Protein AF-A0A819GPI5-F1 (afdb_monomer)

Solvent-accessible surface area (backbone atoms only — not comparable to full-atom values): 21642 Å² total; per-residue (Å²): 135,82,90,83,88,88,88,87,79,90,85,85,88,82,88,82,89,89,86,82,89,82,92,84,87,83,87,81,90,81,84,87,81,92,78,90,77,82,86,84,81,78,88,76,79,88,74,79,83,75,71,85,58,72,69,83,75,5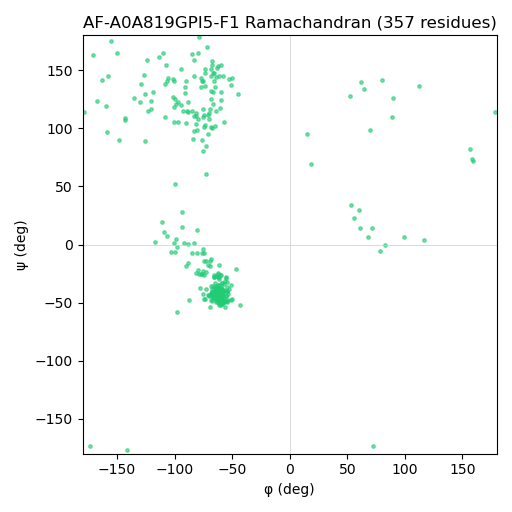9,83,82,78,75,71,45,34,37,68,62,59,20,50,47,48,54,53,52,52,54,50,45,53,61,74,58,29,50,79,41,84,38,83,43,80,50,87,54,93,97,50,81,54,76,42,80,42,74,45,48,25,33,93,86,72,41,56,58,42,87,52,87,39,34,61,32,74,66,51,51,53,48,42,23,50,37,34,30,48,20,38,42,52,21,23,61,78,20,65,93,49,60,73,70,59,24,51,53,46,22,36,37,33,37,49,22,40,50,38,63,42,30,40,44,90,84,62,46,60,63,75,28,42,64,46,42,60,89,43,88,87,33,92,43,61,74,43,35,30,54,72,68,72,67,64,48,72,63,63,51,50,62,59,50,73,81,49,82,41,29,41,41,70,51,45,69,68,43,42,68,56,52,52,62,74,49,29,66,79,60,49,62,28,30,47,84,44,40,62,60,62,65,60,55,50,44,49,53,45,29,44,72,74,51,54,87,91,54,93,73,56,69,69,58,52,54,53,41,48,52,51,24,51,48,36,64,76,63,34,62,61,52,53,56,56,55,33,48,78,69,75,41,85,76,53,70,68,57,53,55,50,34,54,51,52,51,52,50,52,54,51,52,50,53,53,52,51,49,55,50,50,52,55,50,51,50,54,52,50,54,50,52,51,53,53,50,56,56,50,58,58,71,71,60,63,94,81,76,74,89,127

Radius of gyration: 32.86 Å; Cα contacts (8 Å, |Δi|>4): 294; chains: 1; bounding box: 94×97×83 Å

Secondary structure (DSSP, 8-state):
--------------------------------------------PPPP--TT-TTTT--------HHHHHHHHHHHHHHHHHHH-EEEEEEEEEEETTEEEEEEEEEEE-TTSSBSSSSTTS--HHHHHHHHHHHHHHHHHHHHHTTTS-HHHHHHHHHHHHHHHHHTTB--TT--HHHHHTTS--STT-S-HHHHHHHTT---HHHHHHHHHT--PBPTHHHHHHHHHHHHHT-HHHHHTTTT---SHHHHHHHHHHHHHS-TTS---HHHHHHHHHHHHHHHHH-TTHHHHHHHHTT-PPPHHHHHHHHHHHHHHHHHHHHHHHHHHHHHHHHHHHHHHHHHHHHHHHS--TT----

Nearest PDB structures (foldseek):
  6wt4-assembly1_A  TM=2.734E-01  e=8.363E+00  Flavobacteriaceae

Foldseek 3Di:
DDDDDDDDDDDDDDDDDDDDDDDDDDDDDDDDDDDDDDDPDDDDDDDDPPPCPVVVPDPDDAFDALLVLLVVLLVVLVVLLVVQWDWDWDFDFDDDPPDTDTDTDIFTAGPVRHGQDDDFQHDDPVNSVQLSVQLSVLLLVLLVVCVVPDLVVSLVSSLLSNLQSPLCQAAAPVRPPCRSRVSWDLDCPTPRVQSVCVVVVNDDPVVVVVVVVPRRRHYNSVCVSCVVVSCVSSDSVNSSSSSNNHHCVLVVQLVVLLCVLPPPVDDDDPVSSVVSSVVSVCCSVPNPQVVCVVCVVVVHDDDPVNNVVRVVVVVVVVVVVVVVVVVVVVVVVVVVVVVVVVVVVVVVVVVDDPPDDDD

Sequence (359 aa):
GTDEEEGTEEEGTEEEEGTEEEEGTDEEEGTEEEGTEEEDTEEEEGEEPDGDNVFNKLVVVKEDCINHVSKRVMKYLTELKREKTRQIPVTTSSCSSSRTNKKVAVRQLLADNKPWGGGAGRMTNQMMKKLSNNYGLAIRQGSMLSSGKGKGNALRTIQKHCKAAFYHYLKTIDNNEEEQHKYCPKTSNTWCYYHQLKFQSIYNNNNIKEQNKNRNYLDPIFREVLKPMIVKLTAKKLLRRCLRGLTQNPNESLNSVLWSIITKSKNHGFRAVRGSAALAAMYFNSGGIILIDYFKQHGINVSETLIKHLFQKVKKRVMNSKTNNEQRLNRIKKKALDRQNSIKATSDVADYNPGGFNY

Structure (mmCIF, N/CA/C/O backbone):
data_AF-A0A819GPI5-F1
#
_entry.id   AF-A0A819GPI5-F1
#
loop_
_atom_site.group_PDB
_atom_site.id
_atom_site.type_symbol
_atom_site.label_atom_id
_atom_site.label_alt_id
_atom_site.label_comp_id
_atom_site.label_asym_id
_atom_site.label_entity_id
_atom_site.label_seq_id
_atom_site.pdbx_PDB_ins_code
_atom_site.Cartn_x
_atom_site.Cartn_y
_atom_site.Cartn_z
_atom_site.occupancy
_atom_site.B_iso_or_equiv
_atom_site.auth_seq_id
_atom_site.auth_comp_id
_atom_site.auth_asym_id
_atom_site.auth_atom_id
_atom_site.pdbx_PDB_model_num
ATOM 1 N N . GLY A 1 1 ? 13.775 65.042 -25.367 1.00 34.34 1 GLY A N 1
ATOM 2 C CA . GLY A 1 1 ? 13.341 66.272 -26.039 1.00 34.34 1 GLY A CA 1
ATOM 3 C C . GLY A 1 1 ? 13.495 66.026 -27.511 1.00 34.34 1 GLY A C 1
ATOM 4 O O . GLY A 1 1 ? 14.595 65.612 -27.861 1.00 34.34 1 GLY A O 1
ATOM 5 N N . THR A 1 2 ? 12.394 66.242 -28.242 1.00 35.81 2 THR A N 1
ATOM 6 C CA . THR A 1 2 ? 12.131 66.061 -29.687 1.00 35.81 2 THR A CA 1
ATOM 7 C C . THR A 1 2 ? 12.096 64.589 -30.127 1.00 35.81 2 THR A C 1
ATOM 9 O O . THR A 1 2 ? 13.141 63.943 -30.086 1.00 35.81 2 THR A O 1
ATOM 12 N N . ASP A 1 3 ? 10.930 63.938 -30.287 1.00 39.44 3 ASP A N 1
ATOM 13 C CA . ASP A 1 3 ? 9.823 64.146 -31.274 1.00 39.44 3 ASP A CA 1
ATOM 14 C C . ASP A 1 3 ? 10.346 63.853 -32.702 1.00 39.44 3 ASP A C 1
ATOM 16 O O . ASP A 1 3 ? 11.454 64.278 -33.012 1.00 39.44 3 ASP A O 1
ATOM 20 N N . GLU A 1 4 ? 9.710 63.118 -33.623 1.00 43.56 4 GLU A N 1
ATOM 21 C CA . GLU A 1 4 ? 8.312 62.712 -33.848 1.00 43.56 4 GLU A CA 1
ATOM 22 C C . GLU A 1 4 ? 8.269 61.702 -35.041 1.00 43.56 4 GLU A C 1
ATOM 24 O O . GLU A 1 4 ? 9.326 61.348 -35.563 1.00 43.56 4 GLU A O 1
ATOM 29 N N . GLU A 1 5 ? 7.054 61.322 -35.474 1.00 40.94 5 GLU A N 1
ATOM 30 C CA . GLU A 1 5 ? 6.634 60.577 -36.695 1.00 40.94 5 GLU A CA 1
ATOM 31 C C . GLU A 1 5 ? 6.592 59.038 -36.583 1.00 40.94 5 GLU A C 1
ATOM 33 O O . GLU A 1 5 ? 7.607 58.381 -36.367 1.00 40.94 5 GLU A O 1
ATOM 38 N N . GLU A 1 6 ? 5.449 58.337 -36.576 1.00 37.44 6 GLU A N 1
ATOM 39 C CA . GLU A 1 6 ? 4.173 58.331 -37.343 1.00 37.44 6 GLU A CA 1
ATOM 40 C C . GLU A 1 6 ? 4.088 57.030 -38.166 1.00 37.44 6 GLU A C 1
ATOM 42 O O . GLU A 1 6 ? 5.070 56.576 -38.751 1.00 37.44 6 GLU A O 1
ATOM 47 N N . GLY A 1 7 ? 2.909 56.401 -38.167 1.00 32.94 7 GLY A N 1
ATOM 48 C CA . GLY A 1 7 ? 2.636 55.164 -38.902 1.00 32.94 7 GLY A CA 1
ATOM 49 C C . GLY A 1 7 ? 1.434 54.395 -38.352 1.00 32.94 7 GLY A C 1
ATOM 50 O O . GLY A 1 7 ? 1.596 53.360 -37.709 1.00 32.94 7 GLY A O 1
ATOM 51 N N . THR A 1 8 ? 0.238 54.928 -38.588 1.00 34.97 8 THR A N 1
ATOM 52 C CA . THR A 1 8 ? -1.075 54.273 -38.455 1.00 34.97 8 THR A CA 1
ATOM 53 C C . THR A 1 8 ? -1.591 53.850 -39.829 1.00 34.97 8 THR A C 1
ATOM 55 O O . THR A 1 8 ? -1.419 54.625 -40.759 1.00 34.97 8 THR A O 1
ATOM 58 N N . GLU A 1 9 ? -2.244 52.685 -39.914 1.00 34.84 9 GLU A N 1
ATOM 59 C CA . GLU A 1 9 ? -3.357 52.280 -40.817 1.00 34.84 9 GLU A CA 1
ATOM 60 C C . GLU A 1 9 ? -3.668 50.797 -40.465 1.00 34.84 9 GLU A C 1
ATOM 62 O O . GLU A 1 9 ? -2.740 50.000 -40.324 1.00 34.84 9 GLU A O 1
ATOM 67 N N . GLU A 1 10 ? -4.847 50.459 -39.913 1.00 34.09 10 GLU A N 1
ATOM 68 C CA . GLU A 1 10 ? -6.106 50.070 -40.611 1.00 34.09 10 GLU A CA 1
ATOM 69 C C . GLU A 1 10 ? -5.928 48.795 -41.459 1.00 34.09 10 GLU A C 1
ATOM 71 O O . GLU A 1 10 ? -4.905 48.618 -42.100 1.00 34.09 10 GLU A O 1
ATOM 76 N N . GLU A 1 11 ? -6.809 47.804 -41.571 1.00 31.39 11 GLU A N 1
ATOM 77 C CA . GLU A 1 11 ? -8.142 47.406 -41.099 1.00 31.39 11 GLU A CA 1
ATOM 78 C C . GLU A 1 11 ? -8.279 45.933 -41.579 1.00 31.39 11 GLU A C 1
ATOM 80 O O . GLU A 1 11 ? -7.529 45.504 -42.460 1.00 31.39 11 GLU A O 1
ATOM 85 N N . GLY A 1 12 ? -9.218 45.136 -41.054 1.00 30.84 12 GLY A N 1
ATOM 86 C CA . GLY A 1 12 ? -9.522 43.834 -41.670 1.00 30.84 12 GLY A CA 1
ATOM 87 C C . GLY A 1 12 ? -10.187 42.815 -40.754 1.00 30.84 12 GLY A C 1
ATOM 88 O O . GLY A 1 12 ? -9.557 41.862 -40.302 1.00 30.84 12 GLY A O 1
ATOM 89 N N . THR A 1 13 ? -11.466 43.040 -40.476 1.00 34.38 13 THR A N 1
ATOM 90 C CA . THR A 1 13 ? -12.450 42.048 -40.025 1.00 34.38 13 THR A CA 1
ATOM 91 C C . THR A 1 13 ? -12.701 40.988 -41.095 1.00 34.38 13 THR A C 1
ATOM 93 O O . THR A 1 13 ? -12.811 41.360 -42.255 1.00 34.38 13 THR A O 1
ATOM 96 N N . GLU A 1 14 ? -12.916 39.728 -40.706 1.00 35.16 14 GLU A N 1
ATOM 97 C CA . GLU A 1 14 ? -13.887 38.848 -41.376 1.00 35.16 14 GLU A CA 1
ATOM 98 C C . GLU A 1 14 ? -14.291 37.685 -40.450 1.00 35.16 14 GLU A C 1
ATOM 100 O O . GLU A 1 14 ? -13.465 36.914 -39.952 1.00 35.16 14 GLU A O 1
ATOM 105 N N . GLU A 1 15 ? -15.590 37.659 -40.160 1.00 35.53 15 GLU A N 1
ATOM 106 C CA . GLU A 1 15 ? -16.366 36.576 -39.565 1.00 35.53 15 GLU A CA 1
ATOM 107 C C . GLU A 1 15 ? -16.633 35.519 -40.643 1.00 35.53 15 GLU A C 1
ATOM 109 O O . GLU A 1 15 ? -16.954 35.895 -41.762 1.00 35.53 15 GLU A O 1
ATOM 114 N N . GLU A 1 16 ? -16.620 34.228 -40.301 1.00 35.38 16 GLU A N 1
ATOM 115 C CA . GLU A 1 16 ? -17.462 33.244 -40.996 1.00 35.38 16 GLU A CA 1
ATOM 116 C C . GLU A 1 16 ? -17.985 32.204 -39.993 1.00 35.38 16 GLU A C 1
ATOM 118 O O . GLU A 1 16 ? -17.252 31.368 -39.454 1.00 35.38 16 GLU A O 1
ATOM 123 N N . GLU A 1 17 ? -19.288 32.307 -39.727 1.00 34.09 17 GLU A N 1
ATOM 124 C CA . GLU A 1 17 ? -20.153 31.218 -39.286 1.00 34.09 17 GLU A CA 1
ATOM 125 C C . GLU A 1 17 ? -20.435 30.271 -40.464 1.00 34.09 17 GLU A C 1
ATOM 127 O O . GLU A 1 17 ? -20.501 30.692 -41.616 1.00 34.09 17 GLU A O 1
ATOM 132 N N . GLY A 1 18 ? -20.660 28.991 -40.166 1.00 29.05 18 GLY A N 1
ATOM 133 C CA . GLY A 1 18 ? -21.126 28.003 -41.135 1.00 29.05 18 GLY A CA 1
ATOM 134 C C . GLY A 1 18 ? -21.778 26.816 -40.431 1.00 29.05 18 GLY A C 1
ATOM 135 O O . GLY A 1 18 ? -21.095 25.909 -39.954 1.00 29.05 18 GLY A O 1
ATOM 136 N N . THR A 1 19 ? -23.104 26.863 -40.344 1.00 32.34 19 THR A N 1
ATOM 137 C CA . THR A 1 19 ? -24.040 25.787 -39.979 1.00 32.34 19 THR A CA 1
ATOM 138 C C . THR A 1 19 ? -24.763 25.290 -41.231 1.00 32.34 19 THR A C 1
ATOM 140 O O . THR A 1 19 ? -25.109 26.131 -42.046 1.00 32.34 19 THR A O 1
ATOM 143 N N . GLU A 1 20 ? -25.028 23.980 -41.322 1.00 33.56 20 GLU A N 1
ATOM 144 C CA . GLU A 1 20 ? -26.092 23.262 -42.082 1.00 33.56 20 GLU A CA 1
ATOM 145 C C . GLU A 1 20 ? -25.876 21.753 -41.750 1.00 33.56 20 GLU A C 1
ATOM 147 O O . GLU A 1 20 ? -24.737 21.284 -41.813 1.00 33.56 20 GLU A O 1
ATOM 152 N N . GLU A 1 21 ? -26.755 21.007 -41.049 1.00 32.22 21 GLU A N 1
ATOM 153 C CA . GLU A 1 21 ? -28.069 20.402 -41.430 1.00 32.22 21 GLU A CA 1
ATOM 154 C C . GLU A 1 21 ? -27.957 19.549 -42.722 1.00 32.22 21 GLU A C 1
ATOM 156 O O . GLU A 1 21 ? -27.292 19.964 -43.657 1.00 32.22 21 GLU A O 1
ATOM 161 N N . GLU A 1 22 ? -28.381 18.280 -42.841 1.00 33.16 22 GLU A N 1
ATOM 162 C CA . GLU A 1 22 ? -29.664 17.597 -42.565 1.00 33.16 22 GLU A CA 1
ATOM 163 C C . GLU A 1 22 ? -29.448 16.051 -42.482 1.00 33.16 22 GLU A C 1
ATOM 165 O O . GLU A 1 22 ? -28.489 15.522 -43.043 1.00 33.16 22 GLU A O 1
ATOM 170 N N . GLU A 1 23 ? -30.132 15.335 -41.575 1.00 30.88 23 GLU A N 1
ATOM 171 C CA . GLU A 1 23 ? -31.286 14.408 -41.762 1.00 30.88 23 GLU A CA 1
ATOM 172 C C . GLU A 1 23 ? -31.008 12.969 -42.258 1.00 30.88 23 GLU A C 1
ATOM 174 O O . GLU A 1 23 ? -30.166 12.704 -43.110 1.00 30.88 23 GLU A O 1
ATOM 179 N N . GLY A 1 24 ? -31.767 12.018 -41.690 1.00 27.05 24 GLY A N 1
ATOM 180 C CA . GLY A 1 24 ? -31.799 10.607 -42.086 1.00 27.05 24 GLY A CA 1
ATOM 181 C C . GLY A 1 24 ? -32.281 9.680 -40.966 1.00 27.05 24 GLY A C 1
ATOM 182 O O . GLY A 1 24 ? -31.473 9.105 -40.239 1.00 27.05 24 GLY A O 1
ATOM 183 N N . THR A 1 25 ? -33.601 9.585 -40.818 1.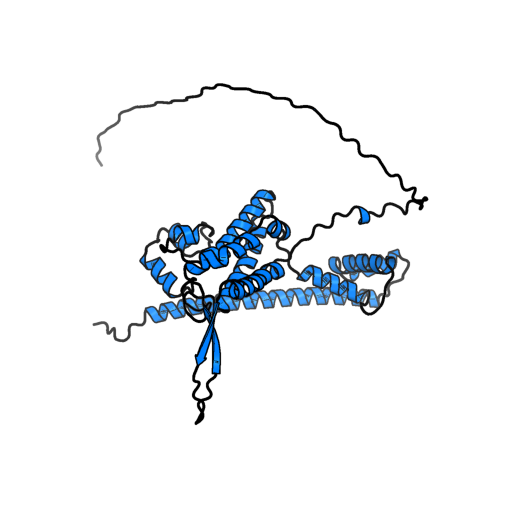00 29.75 25 THR A N 1
ATOM 184 C CA . THR A 1 25 ? -34.364 8.605 -40.027 1.00 29.75 25 THR A CA 1
ATOM 185 C C . THR A 1 25 ? -34.113 7.165 -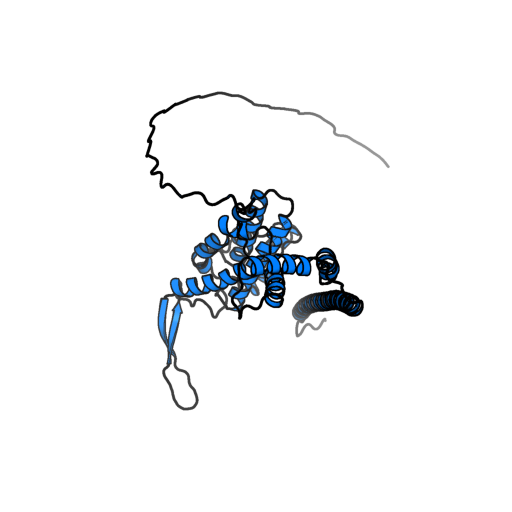40.485 1.00 29.75 25 THR A C 1
ATOM 187 O O . THR A 1 25 ? -33.794 6.964 -41.648 1.00 29.75 25 THR A O 1
ATOM 190 N N . ASP A 1 26 ? -34.293 6.184 -39.593 1.00 29.09 26 ASP A N 1
ATOM 191 C CA . ASP A 1 26 ? -35.164 5.028 -39.859 1.00 29.09 26 ASP A CA 1
ATOM 192 C C . ASP A 1 26 ? -35.420 4.233 -38.569 1.00 29.09 26 ASP A C 1
ATOM 194 O O . ASP A 1 26 ? -34.513 3.824 -37.837 1.00 29.09 26 ASP A O 1
ATOM 198 N N . GLU A 1 27 ? -36.712 4.100 -38.289 1.00 31.27 27 GLU A N 1
ATOM 199 C CA . GLU A 1 27 ? -37.339 3.220 -37.316 1.00 31.27 27 GLU A CA 1
ATOM 200 C C . GLU A 1 27 ? -37.330 1.789 -37.870 1.00 31.27 27 GLU A C 1
ATOM 202 O O . GLU A 1 27 ? -37.616 1.588 -39.044 1.00 31.27 27 GLU A O 1
ATOM 207 N N . GLU A 1 28 ? -37.089 0.785 -37.027 1.00 32.06 28 GLU A N 1
ATOM 208 C CA . GLU A 1 28 ? -37.645 -0.550 -37.259 1.00 32.06 28 GLU A CA 1
ATOM 209 C C . GLU A 1 28 ? -38.022 -1.171 -35.910 1.00 32.06 28 GLU A C 1
ATOM 211 O O . GLU A 1 28 ? -37.181 -1.514 -35.071 1.00 32.06 28 GLU A O 1
ATOM 216 N N . GLU A 1 29 ? -39.335 -1.232 -35.700 1.00 29.27 29 GLU A N 1
ATOM 217 C CA . GLU A 1 29 ? -40.013 -2.051 -34.709 1.00 29.27 29 GLU A CA 1
ATOM 218 C C . GLU A 1 29 ? -39.829 -3.537 -35.044 1.00 29.27 29 GLU A C 1
ATOM 220 O O . GLU A 1 29 ? -39.907 -3.955 -36.197 1.00 29.27 29 GLU A O 1
ATOM 225 N N . GLY A 1 30 ? -39.635 -4.349 -34.008 1.00 28.02 30 GLY A N 1
ATOM 226 C CA . GLY A 1 30 ? -39.675 -5.804 -34.081 1.00 28.02 30 GLY A CA 1
ATOM 227 C C . GLY A 1 30 ? -40.200 -6.346 -32.759 1.00 28.02 30 GLY A C 1
ATOM 228 O O . GLY A 1 30 ? -39.441 -6.526 -31.807 1.00 28.02 30 GLY A O 1
ATOM 229 N N . THR A 1 31 ? -41.518 -6.500 -32.697 1.00 26.64 31 THR A N 1
ATOM 230 C CA . THR A 1 31 ? -42.283 -7.217 -31.671 1.00 26.64 31 THR A CA 1
ATOM 231 C C . THR A 1 31 ? -42.098 -8.735 -31.778 1.00 26.64 31 THR A C 1
ATOM 233 O O . THR A 1 31 ? -41.622 -9.219 -32.799 1.00 26.64 31 THR A O 1
ATOM 236 N N . GLU A 1 32 ? -42.587 -9.440 -30.747 1.00 27.61 32 GLU A N 1
ATOM 237 C CA . GLU A 1 32 ? -42.735 -10.906 -30.598 1.00 27.61 32 GLU A CA 1
ATOM 238 C C . GLU A 1 32 ? -41.491 -11.586 -29.977 1.00 27.61 32 GLU A C 1
ATOM 240 O O . GLU A 1 32 ? -40.360 -11.351 -30.377 1.00 27.61 32 GLU A O 1
ATOM 245 N N . GLU A 1 33 ? -41.574 -12.369 -28.900 1.00 30.84 33 GLU A N 1
ATOM 246 C CA . GLU A 1 33 ? -42.632 -13.300 -28.508 1.00 30.84 33 GLU A CA 1
ATOM 247 C C . GLU A 1 33 ? -42.583 -13.569 -26.989 1.00 30.84 33 GLU A C 1
ATOM 249 O O . GLU A 1 33 ? -41.517 -13.601 -26.364 1.00 30.84 33 GLU A O 1
ATOM 254 N N . GLU A 1 34 ? -43.767 -13.746 -26.405 1.00 30.47 34 GLU A N 1
ATOM 255 C CA . GLU A 1 34 ? -44.002 -14.169 -25.028 1.00 30.47 34 GLU A CA 1
ATOM 256 C C . GLU A 1 34 ? -43.525 -15.614 -24.816 1.00 30.47 34 GLU A C 1
ATOM 258 O O . GLU A 1 34 ? -43.875 -16.518 -25.569 1.00 30.47 34 GLU A O 1
ATOM 263 N N . GLY A 1 35 ? -42.757 -15.836 -23.751 1.00 28.77 35 GLY A N 1
ATOM 264 C CA . GLY A 1 35 ? -42.436 -17.160 -23.228 1.00 28.77 35 GLY A CA 1
ATOM 265 C C . GLY A 1 35 ? -42.810 -17.209 -21.756 1.00 28.77 35 GLY A C 1
ATOM 266 O O . GLY A 1 35 ? -42.010 -16.847 -20.894 1.00 28.77 35 GLY A O 1
ATOM 267 N N . THR A 1 36 ? -44.054 -17.589 -21.489 1.00 29.78 36 THR A N 1
ATOM 268 C CA . THR A 1 36 ? -44.559 -17.987 -20.179 1.00 29.78 36 THR A CA 1
ATOM 269 C C . THR A 1 36 ? -43.924 -19.321 -19.788 1.00 29.78 36 THR A C 1
ATOM 271 O O . THR A 1 36 ? -44.144 -20.330 -20.449 1.00 29.78 36 THR A O 1
ATOM 274 N N . GLU A 1 37 ? -43.143 -19.339 -18.709 1.00 33.25 37 GLU A N 1
ATOM 275 C CA . GLU A 1 37 ? -42.809 -20.576 -18.002 1.00 33.25 37 GLU A CA 1
ATOM 276 C C . GLU A 1 37 ? -43.342 -20.477 -16.575 1.00 33.25 37 GLU A C 1
ATOM 278 O O . GLU A 1 37 ? -43.225 -19.451 -15.902 1.00 33.25 37 GLU A O 1
ATOM 283 N N . GLU A 1 38 ? -44.031 -21.550 -16.214 1.00 33.12 38 GLU A N 1
ATOM 284 C CA . GLU A 1 38 ? -45.035 -21.672 -15.174 1.00 33.12 38 GLU A CA 1
ATOM 285 C C . GLU A 1 38 ? -44.436 -21.661 -13.762 1.00 33.12 38 GLU A C 1
ATOM 287 O O . GLU A 1 38 ? -43.321 -22.120 -13.510 1.00 33.12 38 GLU A O 1
ATOM 292 N N . GLU A 1 39 ? -45.219 -21.103 -12.839 1.00 29.47 39 GLU A N 1
ATOM 293 C CA . GLU A 1 39 ? -44.992 -21.119 -11.400 1.00 29.47 39 GLU A CA 1
ATOM 294 C C . GLU A 1 39 ? -45.202 -22.536 -10.845 1.00 29.47 39 GLU A C 1
ATOM 296 O O . GLU A 1 39 ? -46.331 -23.016 -10.780 1.00 29.47 39 GLU A O 1
ATOM 301 N N . ASP A 1 40 ? -44.134 -23.172 -10.359 1.00 29.16 40 ASP A N 1
ATOM 302 C CA . ASP A 1 40 ? -44.253 -24.248 -9.373 1.00 29.16 40 ASP A CA 1
ATOM 303 C C . ASP A 1 40 ? -44.378 -23.611 -7.979 1.00 29.16 40 ASP A C 1
ATOM 305 O O . ASP A 1 40 ? -43.401 -23.186 -7.354 1.00 29.16 40 ASP A O 1
ATOM 309 N N . THR A 1 41 ? -45.618 -23.498 -7.506 1.00 31.38 41 THR A N 1
ATOM 310 C CA . THR A 1 41 ? -45.962 -23.123 -6.132 1.00 31.38 41 THR A CA 1
ATOM 311 C C . THR A 1 41 ? -45.689 -24.291 -5.184 1.00 31.38 41 THR A C 1
ATOM 313 O O . THR A 1 41 ? -46.502 -25.209 -5.080 1.00 31.38 41 THR A O 1
ATOM 316 N N . GLU A 1 42 ? -44.574 -24.246 -4.454 1.00 35.38 42 GLU A N 1
ATOM 317 C CA . GLU A 1 42 ? -44.432 -24.991 -3.200 1.00 35.38 42 GLU A CA 1
ATOM 318 C C . GLU A 1 42 ? -45.038 -24.155 -2.061 1.00 35.38 42 GLU A C 1
ATOM 320 O O . GLU A 1 42 ? -44.586 -23.051 -1.751 1.00 35.38 42 GLU A O 1
ATOM 325 N N . GLU A 1 43 ? -46.117 -24.674 -1.475 1.00 36.81 43 GLU A N 1
ATOM 326 C CA . GLU A 1 43 ? -46.764 -24.146 -0.276 1.00 36.81 43 GLU A CA 1
ATOM 327 C C . GLU A 1 43 ? -45.804 -24.266 0.925 1.00 36.81 43 GLU A C 1
ATOM 329 O O . GLU A 1 43 ? -45.649 -25.344 1.497 1.00 36.81 43 GLU A O 1
ATOM 334 N N . GLU A 1 44 ? -45.159 -23.167 1.332 1.00 35.47 44 GLU A N 1
ATOM 335 C CA . GLU A 1 44 ? -44.540 -23.072 2.661 1.00 35.47 44 GLU A CA 1
ATOM 336 C C . GLU A 1 44 ? -45.559 -22.526 3.669 1.00 35.47 44 GLU A C 1
ATOM 338 O O . GLU A 1 44 ? -46.038 -21.391 3.587 1.00 35.47 44 GLU A O 1
ATOM 343 N N . GLU A 1 45 ? -45.898 -23.394 4.619 1.00 35.59 45 GLU A N 1
ATOM 344 C CA . GLU A 1 45 ? -46.733 -23.139 5.785 1.00 35.59 45 GLU A CA 1
ATOM 345 C C . GLU A 1 45 ? -46.261 -21.892 6.556 1.00 35.59 45 GLU A C 1
ATOM 347 O O . GLU A 1 45 ? -45.070 -21.659 6.760 1.00 35.59 45 GLU A O 1
ATOM 352 N N . GLY A 1 46 ? -47.223 -21.071 6.982 1.00 37.84 46 GLY A N 1
ATOM 353 C CA . GLY A 1 46 ? -46.973 -19.756 7.561 1.00 37.84 46 GLY A CA 1
ATOM 354 C C . GLY A 1 46 ? -46.137 -19.772 8.842 1.00 37.84 46 GLY A C 1
ATOM 355 O O . GLY A 1 46 ? -46.593 -20.228 9.890 1.00 37.84 46 GLY A O 1
ATOM 356 N N . GLU A 1 47 ? -44.965 -19.140 8.783 1.00 38.88 47 GLU A N 1
ATOM 357 C CA . GLU A 1 47 ? -44.306 -18.568 9.956 1.00 38.88 47 GLU A CA 1
ATOM 358 C C . GLU A 1 47 ? -44.744 -17.103 10.130 1.00 38.88 47 GLU A C 1
ATOM 360 O O . GLU A 1 47 ? -44.739 -16.303 9.190 1.00 38.88 47 GLU A O 1
ATOM 365 N N . GLU A 1 48 ? -45.157 -16.756 11.352 1.00 42.00 48 GLU A N 1
ATOM 366 C CA . GLU A 1 48 ? -45.537 -15.399 11.758 1.00 42.00 48 GLU A CA 1
ATOM 367 C C . GLU A 1 48 ? -44.460 -14.365 11.361 1.00 42.00 48 GLU A C 1
ATOM 369 O O . GLU A 1 48 ? -43.263 -14.654 11.455 1.00 42.00 48 GLU A O 1
ATOM 374 N N . PRO A 1 49 ? -44.836 -13.135 10.953 1.00 39.81 49 PRO A N 1
ATOM 375 C CA . PRO A 1 49 ? -43.872 -12.143 10.504 1.00 39.81 49 PRO A CA 1
ATOM 376 C C . PRO A 1 49 ? -43.058 -11.631 11.696 1.00 39.81 49 PRO A C 1
ATOM 378 O O . PRO A 1 49 ? -43.445 -10.692 12.394 1.00 39.81 49 PRO A O 1
ATOM 381 N N . ASP A 1 50 ? -41.895 -12.245 11.904 1.00 45.44 50 ASP A N 1
ATOM 382 C CA . ASP A 1 50 ? -40.847 -11.757 12.789 1.00 45.44 50 ASP A CA 1
ATOM 383 C C . ASP A 1 50 ? -40.471 -10.339 12.321 1.00 45.44 50 ASP A C 1
ATOM 385 O O . ASP A 1 50 ? -39.870 -10.135 11.259 1.00 45.44 50 ASP A O 1
ATOM 389 N N . GLY A 1 51 ? -40.923 -9.347 13.093 1.00 44.69 51 GLY A N 1
ATOM 390 C CA . GLY A 1 51 ? -40.983 -7.942 12.705 1.00 44.69 51 GLY A CA 1
ATOM 391 C C . GLY A 1 51 ? -39.723 -7.426 12.012 1.00 44.69 51 GLY A C 1
ATOM 392 O O . GLY A 1 51 ? -38.612 -7.602 12.513 1.00 44.69 51 GLY A O 1
ATOM 393 N N . ASP A 1 52 ? -39.928 -6.773 10.862 1.00 50.22 52 ASP A N 1
ATOM 394 C CA . ASP A 1 52 ? -38.985 -5.935 10.113 1.00 50.22 52 ASP A CA 1
ATOM 395 C C . ASP A 1 52 ? -37.508 -6.157 10.472 1.00 50.22 52 ASP A C 1
ATOM 397 O O . ASP A 1 52 ? -36.829 -5.306 11.060 1.00 50.22 52 ASP A O 1
ATOM 401 N N . ASN A 1 53 ? -36.961 -7.320 10.107 1.00 49.38 53 ASN A N 1
ATOM 402 C CA . ASN A 1 53 ? -35.533 -7.555 10.252 1.00 49.38 53 ASN A CA 1
ATOM 403 C C . ASN A 1 53 ? -34.793 -6.730 9.188 1.00 49.38 53 ASN A C 1
ATOM 405 O O . ASN A 1 53 ? -34.439 -7.222 8.116 1.00 49.38 53 ASN A O 1
ATOM 409 N N . VAL A 1 54 ? -34.527 -5.458 9.512 1.00 54.75 54 VAL A N 1
ATOM 410 C CA . VAL A 1 54 ? -33.827 -4.440 8.695 1.00 54.75 54 VAL A CA 1
ATOM 411 C C . VAL A 1 54 ? -32.530 -4.972 8.060 1.00 54.75 54 VAL A C 1
ATOM 413 O O . VAL A 1 54 ? -32.053 -4.453 7.053 1.00 54.75 54 VAL A O 1
ATOM 416 N N . PHE A 1 55 ? -31.959 -6.043 8.614 1.00 52.03 55 PHE A N 1
ATOM 417 C CA . PHE A 1 55 ? -30.720 -6.657 8.160 1.00 52.03 55 PHE A CA 1
ATOM 418 C C . PHE A 1 55 ? -30.872 -7.609 6.964 1.00 52.03 55 PHE A C 1
ATOM 420 O O . PHE A 1 55 ? -29.908 -7.735 6.212 1.00 52.03 55 PHE A O 1
ATOM 427 N N . ASN A 1 56 ? -32.048 -8.205 6.721 1.00 56.19 56 ASN A N 1
ATOM 428 C CA . ASN A 1 56 ? -32.274 -9.044 5.531 1.00 56.19 56 ASN A CA 1
ATOM 429 C C . ASN A 1 56 ? -32.335 -8.214 4.232 1.00 56.19 56 ASN A C 1
ATOM 431 O O . ASN A 1 56 ? -32.093 -8.744 3.154 1.00 56.19 56 ASN A O 1
ATOM 435 N N . LYS A 1 57 ? -32.550 -6.890 4.327 1.00 60.56 57 LYS A N 1
ATOM 436 C CA . LYS A 1 57 ? -32.495 -5.941 3.195 1.00 60.56 57 LYS A CA 1
ATOM 437 C C . LYS A 1 57 ? -31.112 -5.299 2.969 1.00 60.56 57 LYS A C 1
ATOM 439 O O . LYS A 1 57 ? -30.960 -4.464 2.076 1.00 60.56 57 LYS A O 1
ATOM 444 N N . LEU A 1 58 ? -30.080 -5.641 3.750 1.00 64.56 58 LEU A N 1
ATOM 445 C CA . LEU A 1 58 ? -28.760 -5.006 3.622 1.00 64.56 58 LEU A CA 1
ATOM 446 C C . LEU A 1 58 ? -27.933 -5.620 2.487 1.00 64.56 58 LEU A C 1
ATOM 448 O O . LEU A 1 58 ? -27.286 -6.655 2.639 1.00 64.56 58 LEU A O 1
ATOM 452 N N . VAL A 1 59 ? -27.841 -4.902 1.368 1.00 77.19 59 VAL A N 1
ATOM 453 C CA . VAL A 1 59 ? -26.867 -5.207 0.314 1.00 77.19 59 VAL A CA 1
ATOM 454 C C . VAL A 1 59 ? -25.452 -4.908 0.826 1.00 77.19 59 VAL A C 1
ATOM 456 O O . VAL A 1 59 ? -25.002 -3.760 0.870 1.00 77.19 59 VAL A O 1
ATOM 459 N N . VAL A 1 60 ? -24.716 -5.951 1.223 1.00 76.12 60 VAL A N 1
ATOM 460 C CA . VAL A 1 60 ? -23.332 -5.819 1.702 1.00 76.12 60 VAL A CA 1
ATOM 461 C C . VAL A 1 60 ? -22.386 -5.543 0.532 1.00 76.12 60 VAL A C 1
ATOM 463 O O . VAL A 1 60 ? -21.961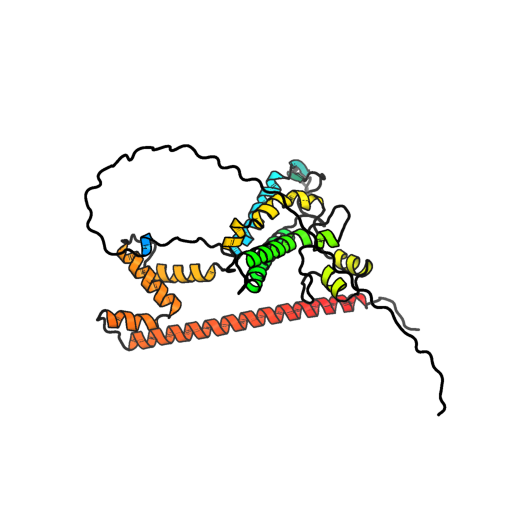 -6.442 -0.197 1.00 76.12 60 VAL A O 1
ATOM 466 N N . VAL A 1 61 ? -21.974 -4.284 0.386 1.00 79.38 61 VAL A N 1
ATOM 467 C CA . VAL A 1 61 ? -20.955 -3.893 -0.595 1.00 79.38 61 VAL A CA 1
ATOM 468 C C . VAL A 1 61 ? -19.557 -4.172 -0.040 1.00 79.38 61 VAL A C 1
ATOM 470 O O . VAL A 1 61 ? -19.075 -3.504 0.876 1.00 79.38 61 VAL A O 1
ATOM 473 N N . LYS A 1 62 ? -18.868 -5.164 -0.615 1.00 83.56 62 LYS A N 1
ATOM 474 C CA . LYS A 1 62 ? -17.501 -5.528 -0.211 1.00 83.56 62 LYS A CA 1
ATOM 475 C C . LYS A 1 62 ? -16.469 -4.522 -0.725 1.00 83.56 62 LYS A C 1
ATOM 477 O O . LYS A 1 62 ? -16.103 -4.541 -1.901 1.00 83.56 62 LYS A O 1
ATOM 482 N N . GLU A 1 63 ? -15.899 -3.741 0.180 1.00 88.62 63 GLU A N 1
ATOM 483 C CA . GLU A 1 63 ? -14.693 -2.943 -0.071 1.00 88.62 63 GLU A CA 1
ATOM 484 C C . GLU A 1 63 ? -13.419 -3.811 0.023 1.00 88.62 63 GLU A C 1
ATOM 486 O O . GLU A 1 63 ? -13.437 -4.937 0.523 1.00 88.62 63 GLU A O 1
ATOM 491 N N . ASP A 1 64 ? -12.301 -3.302 -0.484 1.00 89.94 64 ASP A N 1
ATOM 492 C CA . ASP A 1 64 ? -10.973 -3.915 -0.439 1.00 89.94 64 ASP A CA 1
ATOM 493 C C . ASP A 1 64 ? -9.983 -2.910 0.175 1.00 89.94 64 ASP A C 1
ATOM 495 O O . ASP A 1 64 ? -9.878 -1.759 -0.260 1.00 89.94 64 ASP A O 1
ATOM 499 N N . CYS A 1 65 ? -9.210 -3.335 1.179 1.00 91.12 65 CYS A N 1
ATOM 500 C CA . CYS A 1 65 ? -8.232 -2.448 1.803 1.00 91.12 65 CYS A CA 1
ATOM 501 C C . CYS A 1 65 ? -6.982 -2.276 0.922 1.00 91.12 65 CYS A C 1
ATOM 503 O O . CYS A 1 65 ? -6.463 -3.236 0.339 1.00 91.12 65 CYS A O 1
ATOM 505 N N . ILE A 1 66 ? -6.444 -1.051 0.877 1.00 91.12 66 ILE A N 1
ATOM 506 C CA . ILE A 1 66 ? -5.303 -0.701 0.010 1.00 91.12 66 ILE A CA 1
ATOM 507 C C . ILE A 1 66 ? -4.110 -1.629 0.257 1.00 91.12 66 ILE A C 1
ATOM 509 O O . ILE A 1 66 ? -3.475 -2.101 -0.686 1.00 91.12 66 ILE A O 1
ATOM 513 N N . ASN A 1 67 ? -3.789 -1.901 1.525 1.00 87.69 67 ASN A N 1
ATOM 514 C CA . ASN A 1 67 ? -2.616 -2.699 1.882 1.00 87.69 67 ASN A CA 1
ATOM 515 C C . ASN A 1 67 ? -2.752 -4.151 1.403 1.00 87.69 67 ASN A C 1
ATOM 517 O O . ASN A 1 67 ? -1.769 -4.737 0.952 1.00 87.69 67 ASN A O 1
ATOM 521 N N . HIS A 1 68 ? -3.954 -4.730 1.462 1.00 89.19 68 HIS A N 1
ATOM 522 C CA . HIS A 1 68 ? -4.199 -6.082 0.963 1.00 89.19 68 HIS A CA 1
ATOM 523 C C . HIS A 1 68 ? -4.122 -6.128 -0.564 1.00 89.19 68 HIS A C 1
ATOM 525 O O . HIS A 1 68 ? -3.457 -6.995 -1.125 1.00 89.19 68 HIS A O 1
ATOM 531 N N . VAL A 1 69 ? -4.727 -5.153 -1.243 1.00 91.69 69 VAL A N 1
ATOM 532 C CA . VAL A 1 69 ? -4.659 -5.039 -2.707 1.00 91.69 69 VAL A CA 1
ATOM 533 C C . VAL A 1 69 ? -3.223 -4.820 -3.186 1.00 91.69 69 VAL A C 1
ATOM 535 O O . VAL A 1 69 ? -2.799 -5.446 -4.153 1.00 91.69 69 VAL A O 1
ATOM 538 N N . SER A 1 70 ? -2.424 -4.054 -2.443 1.00 91.06 70 SER A N 1
ATOM 539 C CA . SER A 1 70 ? -0.991 -3.883 -2.714 1.00 91.06 70 SER A CA 1
ATOM 540 C C . SER A 1 70 ? -0.226 -5.205 -2.628 1.00 91.06 70 SER A C 1
ATOM 542 O O . SER A 1 70 ? 0.567 -5.515 -3.511 1.00 91.06 70 SER A O 1
ATOM 544 N N . LYS A 1 71 ? -0.520 -6.047 -1.627 1.00 90.44 71 LYS A N 1
ATOM 545 C CA . LYS A 1 71 ? 0.101 -7.377 -1.493 1.00 90.44 71 LYS A CA 1
ATOM 546 C C . LYS A 1 71 ? -0.207 -8.308 -2.675 1.00 90.44 71 LYS A C 1
ATOM 548 O O . LYS A 1 71 ? 0.613 -9.177 -2.967 1.00 90.44 71 LYS A O 1
ATOM 553 N N . ARG A 1 72 ? -1.324 -8.114 -3.396 1.00 94.00 72 ARG A N 1
ATOM 554 C CA . ARG A 1 72 ? -1.634 -8.892 -4.615 1.00 94.00 72 ARG A CA 1
ATOM 555 C C . ARG A 1 72 ? -0.577 -8.695 -5.707 1.00 94.00 72 ARG A C 1
ATOM 557 O O . ARG A 1 72 ? -0.304 -9.643 -6.432 1.00 94.00 72 ARG A O 1
ATOM 564 N N . VAL A 1 73 ? 0.079 -7.528 -5.769 1.00 95.62 73 VAL A N 1
ATOM 565 C CA . VAL A 1 73 ? 1.197 -7.266 -6.699 1.00 95.62 73 VAL A CA 1
ATOM 566 C C . VAL A 1 73 ? 2.312 -8.287 -6.501 1.00 95.62 73 VAL A C 1
ATOM 568 O O . VAL A 1 73 ? 2.767 -8.901 -7.458 1.00 95.62 73 VAL A O 1
ATOM 571 N N . MET A 1 74 ? 2.726 -8.514 -5.252 1.00 94.31 74 MET A N 1
ATOM 572 C CA . MET A 1 74 ? 3.795 -9.466 -4.941 1.00 94.31 74 MET A CA 1
ATOM 573 C C . MET A 1 74 ? 3.415 -10.890 -5.350 1.00 94.31 74 MET A C 1
ATOM 575 O O . MET A 1 74 ? 4.241 -11.597 -5.920 1.00 94.31 74 MET A O 1
ATOM 579 N N . LYS A 1 75 ? 2.163 -11.293 -5.095 1.00 94.69 75 LYS A N 1
ATOM 580 C CA . LYS A 1 75 ? 1.639 -12.600 -5.508 1.00 94.69 75 LYS A CA 1
ATOM 581 C C . LYS A 1 75 ? 1.696 -12.759 -7.032 1.00 94.69 75 LYS A C 1
ATOM 583 O O . LYS A 1 75 ? 2.315 -13.704 -7.507 1.00 94.69 75 LYS A O 1
ATOM 588 N N . TYR A 1 76 ? 1.150 -11.801 -7.781 1.00 96.19 76 TYR A N 1
ATOM 589 C CA . TYR A 1 76 ? 1.143 -11.853 -9.244 1.00 96.19 76 TYR A CA 1
ATOM 590 C C . TYR A 1 76 ? 2.545 -11.826 -9.852 1.00 96.19 76 TYR A C 1
ATOM 592 O O . TYR A 1 76 ? 2.799 -12.528 -10.821 1.00 96.19 76 TYR A O 1
ATOM 600 N N . LEU A 1 77 ? 3.480 -11.065 -9.282 1.00 95.50 77 LEU A N 1
ATOM 601 C CA . LEU A 1 77 ? 4.868 -11.068 -9.744 1.00 95.50 77 LEU A CA 1
ATOM 602 C C . LEU A 1 77 ? 5.540 -12.433 -9.534 1.00 95.50 77 LEU A C 1
ATOM 604 O O . LEU A 1 77 ? 6.303 -12.869 -10.392 1.00 95.50 77 LEU A O 1
ATOM 608 N N . THR A 1 78 ? 5.251 -13.120 -8.427 1.00 93.25 78 THR A N 1
ATOM 609 C CA . THR A 1 78 ? 5.749 -14.483 -8.177 1.00 93.25 78 THR A CA 1
ATOM 610 C C . THR A 1 78 ? 5.134 -15.500 -9.141 1.00 93.25 78 THR A C 1
ATOM 612 O O . THR A 1 78 ? 5.845 -16.367 -9.644 1.00 93.25 78 THR A O 1
ATOM 615 N N . GLU A 1 79 ? 3.838 -15.379 -9.433 1.00 94.62 79 GLU A N 1
ATOM 616 C CA . GLU A 1 79 ? 3.143 -16.220 -10.419 1.00 94.62 79 GLU A CA 1
ATOM 617 C C . GLU A 1 79 ? 3.708 -15.999 -11.827 1.00 94.62 79 GLU A C 1
ATOM 619 O O . GLU A 1 79 ? 4.145 -16.952 -12.466 1.00 94.62 79 GLU A O 1
ATOM 624 N N . LEU A 1 80 ? 3.843 -14.741 -12.259 1.00 94.88 80 LEU A N 1
ATOM 625 C CA . LEU A 1 80 ? 4.453 -14.393 -13.545 1.00 94.88 80 LEU A CA 1
ATOM 626 C C . LEU A 1 80 ? 5.897 -14.876 -13.652 1.00 94.88 80 LEU A C 1
ATOM 628 O O . LEU A 1 80 ? 6.306 -15.336 -14.714 1.00 94.88 80 LEU A O 1
ATOM 632 N N . LYS A 1 81 ? 6.671 -14.817 -12.564 1.00 93.31 81 LYS A N 1
ATOM 633 C CA . LYS A 1 81 ? 8.014 -15.400 -12.529 1.00 93.31 81 LYS A CA 1
ATOM 634 C C . LYS A 1 81 ? 7.966 -16.898 -12.822 1.00 93.31 81 LYS A C 1
ATOM 636 O O . LYS A 1 81 ? 8.792 -17.375 -13.590 1.00 93.31 81 LYS A O 1
ATOM 641 N N . ARG A 1 82 ? 7.013 -17.638 -12.250 1.00 91.19 82 ARG A N 1
ATOM 642 C CA . ARG A 1 82 ? 6.857 -19.079 -12.505 1.00 91.19 82 ARG A CA 1
ATOM 643 C C . ARG A 1 82 ? 6.403 -19.366 -13.937 1.00 91.19 82 ARG A C 1
ATOM 645 O O . ARG A 1 82 ? 6.913 -20.293 -14.546 1.00 91.19 82 ARG A O 1
ATOM 652 N N . GLU A 1 83 ? 5.464 -18.582 -14.456 1.00 93.12 83 GLU A N 1
ATOM 653 C CA . GLU A 1 83 ? 4.835 -18.802 -15.766 1.00 93.12 83 GLU A CA 1
ATOM 654 C C . GLU A 1 83 ? 5.708 -18.366 -16.945 1.00 93.12 83 GLU A C 1
ATOM 656 O O . GLU A 1 83 ? 5.693 -18.992 -17.999 1.00 93.12 83 GLU A O 1
ATOM 661 N N . LYS A 1 84 ? 6.439 -17.258 -16.796 1.00 93.00 84 LYS A N 1
ATOM 662 C CA . LYS A 1 84 ? 7.186 -16.624 -17.893 1.00 93.00 84 LYS A CA 1
ATOM 663 C C . LYS A 1 84 ? 8.660 -16.999 -17.915 1.00 93.00 84 LYS A C 1
ATOM 665 O O . LYS A 1 84 ? 9.373 -16.541 -18.806 1.00 93.00 84 LYS A O 1
ATOM 670 N N . THR A 1 85 ? 9.124 -17.800 -16.956 1.00 91.38 85 THR A N 1
ATOM 671 C CA . THR A 1 85 ? 10.499 -18.295 -16.959 1.00 91.38 85 THR A CA 1
ATOM 672 C C . THR A 1 85 ? 10.563 -19.774 -17.287 1.00 91.38 85 THR A C 1
ATOM 674 O O . THR A 1 85 ? 9.793 -20.579 -16.771 1.00 91.38 85 THR A O 1
ATOM 677 N N . ARG A 1 86 ? 11.534 -20.138 -18.122 1.00 90.75 86 ARG A N 1
ATOM 678 C CA . ARG A 1 86 ? 11.911 -21.532 -18.346 1.00 90.75 86 ARG A CA 1
ATOM 679 C C . ARG A 1 86 ? 12.999 -21.933 -17.360 1.00 90.75 86 ARG A C 1
ATOM 681 O O . ARG A 1 86 ? 13.899 -21.143 -17.058 1.00 90.75 86 ARG A O 1
ATOM 688 N N . GLN A 1 87 ? 12.900 -23.155 -16.856 1.00 86.00 87 GLN A N 1
ATOM 689 C CA . GLN A 1 87 ? 13.868 -23.727 -15.931 1.00 86.00 87 GLN A CA 1
ATOM 690 C C . GLN A 1 87 ? 14.973 -24.417 -16.721 1.00 86.00 87 GLN A C 1
ATOM 692 O O . GLN A 1 87 ? 14.699 -25.307 -17.518 1.00 86.00 87 GLN A O 1
ATOM 697 N N . ILE A 1 88 ? 16.215 -23.996 -16.505 1.00 81.75 88 ILE A N 1
ATOM 698 C CA . ILE A 1 88 ? 17.389 -24.611 -17.121 1.00 81.75 88 ILE A CA 1
ATOM 699 C C . ILE A 1 88 ? 18.303 -25.112 -16.003 1.00 81.75 88 ILE A C 1
ATOM 701 O O . ILE A 1 88 ? 18.687 -24.310 -15.141 1.00 81.75 88 ILE A O 1
ATOM 705 N N . PRO A 1 89 ? 18.651 -26.410 -15.981 1.00 79.62 89 PRO A N 1
ATOM 706 C CA . PRO A 1 89 ? 19.636 -26.930 -15.048 1.00 79.62 89 PRO A CA 1
ATOM 707 C C . PRO A 1 89 ? 21.015 -26.376 -15.410 1.00 79.62 89 PRO A C 1
ATOM 709 O O . PRO A 1 89 ? 21.430 -26.380 -16.565 1.00 79.62 89 PRO A O 1
ATOM 712 N N . VAL A 1 90 ? 21.729 -25.881 -14.409 1.00 72.56 90 VAL A N 1
ATOM 713 C CA . VAL A 1 90 ? 23.082 -25.349 -14.543 1.00 72.56 90 VAL A CA 1
ATOM 714 C C . VAL A 1 90 ? 23.946 -25.995 -13.475 1.00 72.56 90 VAL A C 1
ATOM 716 O O . VAL A 1 90 ? 23.669 -25.899 -12.279 1.00 72.56 90 VAL A O 1
ATOM 719 N N . THR A 1 91 ? 25.019 -26.652 -13.894 1.00 69.56 91 THR A N 1
ATOM 720 C CA . THR A 1 91 ? 26.037 -27.159 -12.977 1.00 69.56 91 THR A CA 1
ATOM 721 C C . THR A 1 91 ? 26.881 -25.995 -12.483 1.00 69.56 91 THR A C 1
ATOM 723 O O . THR A 1 91 ? 27.633 -25.395 -13.248 1.00 69.56 91 THR A O 1
ATOM 726 N N . THR A 1 92 ? 26.755 -25.663 -11.202 1.00 65.62 92 THR A N 1
ATOM 727 C CA . THR A 1 92 ? 27.631 -24.685 -10.551 1.00 65.62 92 THR A CA 1
ATOM 728 C C . THR A 1 92 ? 28.675 -25.418 -9.721 1.00 65.62 92 THR A C 1
ATOM 730 O O . THR A 1 92 ? 28.334 -26.262 -8.888 1.00 65.62 92 THR A O 1
ATOM 733 N N . SER A 1 93 ? 29.950 -25.102 -9.937 1.00 61.00 93 SER A N 1
ATOM 734 C CA . SER A 1 93 ? 31.039 -25.517 -9.056 1.00 61.00 93 SER A CA 1
ATOM 735 C C . SER A 1 93 ? 31.209 -24.471 -7.958 1.00 61.00 93 SER A C 1
ATOM 737 O O . SER A 1 93 ? 31.589 -23.337 -8.243 1.00 61.00 93 SER A O 1
ATOM 739 N N . SER A 1 94 ? 30.934 -24.831 -6.705 1.00 57.84 94 SER A N 1
ATOM 740 C CA . SER A 1 94 ? 31.342 -24.018 -5.557 1.00 57.84 94 SER A CA 1
ATOM 741 C C . SER A 1 94 ? 32.618 -24.606 -4.964 1.00 57.84 94 SER A C 1
ATOM 743 O O . SER A 1 94 ? 32.611 -25.768 -4.555 1.00 57.84 94 SER A O 1
ATOM 745 N N . CYS A 1 95 ? 33.695 -23.821 -4.914 1.00 48.28 95 CYS A N 1
ATOM 746 C CA . CYS A 1 95 ? 34.902 -24.194 -4.186 1.00 48.28 95 CYS A CA 1
ATOM 747 C C . CYS A 1 95 ? 34.714 -23.822 -2.713 1.00 48.28 95 CYS A C 1
ATOM 749 O O . CYS A 1 95 ? 34.648 -22.647 -2.364 1.00 48.28 95 CYS A O 1
ATOM 751 N N . SER A 1 96 ? 34.588 -24.830 -1.860 1.00 52.81 96 SER A N 1
ATOM 752 C CA . SER A 1 96 ? 34.734 -24.688 -0.415 1.00 52.81 96 SER A CA 1
ATOM 753 C C . SER A 1 96 ? 35.829 -25.659 -0.006 1.00 52.81 96 SER A C 1
ATOM 755 O O . SER A 1 96 ? 35.667 -26.859 -0.224 1.00 52.81 96 SER A O 1
ATOM 757 N N . SER A 1 97 ? 36.942 -25.109 0.482 1.00 57.53 97 SER A N 1
ATOM 758 C CA . SER A 1 97 ? 38.122 -25.765 1.060 1.00 57.53 97 SER A CA 1
ATOM 759 C C . SER A 1 97 ? 38.228 -27.275 0.782 1.00 57.53 97 SER A C 1
ATOM 761 O O . SER A 1 97 ? 37.651 -28.105 1.480 1.00 57.53 97 SER A O 1
ATOM 763 N N . SER A 1 98 ? 38.975 -27.609 -0.273 1.00 58.91 98 SER A N 1
ATOM 764 C CA . SER A 1 98 ? 39.454 -28.954 -0.641 1.00 58.91 98 SER A CA 1
ATOM 765 C C . SER A 1 98 ? 38.440 -30.020 -1.101 1.00 58.91 98 SER A C 1
ATOM 767 O O . SER A 1 98 ? 38.861 -31.141 -1.383 1.00 58.91 98 SER A O 1
ATOM 769 N N . ARG A 1 99 ? 37.146 -29.714 -1.303 1.00 59.16 99 ARG A N 1
ATOM 770 C CA . ARG A 1 99 ? 36.220 -30.593 -2.065 1.00 59.16 99 ARG A CA 1
ATOM 771 C C . ARG A 1 99 ? 35.339 -29.824 -3.051 1.00 59.16 99 ARG A C 1
ATOM 773 O O . ARG A 1 99 ? 34.597 -28.919 -2.676 1.00 59.16 99 ARG A O 1
ATOM 780 N N . THR A 1 100 ? 35.363 -30.238 -4.317 1.00 56.62 100 THR A N 1
ATOM 781 C CA . THR A 1 100 ? 34.481 -29.737 -5.380 1.00 56.62 100 THR A CA 1
ATOM 782 C C . THR A 1 100 ? 33.143 -30.480 -5.363 1.00 56.62 100 THR A C 1
ATOM 784 O O . THR A 1 100 ? 32.952 -31.490 -6.033 1.00 56.62 100 THR A O 1
ATOM 787 N N . ASN A 1 101 ? 32.165 -29.963 -4.617 1.00 60.88 101 ASN A N 1
ATOM 788 C CA . ASN A 1 101 ? 30.789 -30.453 -4.716 1.00 60.88 101 ASN A CA 1
ATOM 789 C C . ASN A 1 101 ? 30.091 -29.801 -5.922 1.00 60.88 101 ASN A C 1
ATOM 791 O O . ASN A 1 101 ? 29.851 -28.590 -5.929 1.00 60.88 101 ASN A O 1
ATOM 795 N N . LYS A 1 102 ? 29.749 -30.594 -6.947 1.00 58.53 102 LYS A N 1
ATOM 796 C CA . LYS A 1 102 ? 28.896 -30.143 -8.061 1.00 58.53 102 LYS A CA 1
ATOM 797 C C . LYS A 1 102 ? 27.467 -29.968 -7.539 1.00 58.53 102 LYS A C 1
ATOM 799 O O . LYS A 1 102 ? 26.807 -30.950 -7.215 1.00 58.53 102 LYS A O 1
ATOM 804 N N . LYS A 1 103 ? 26.976 -28.728 -7.464 1.00 62.75 103 LYS A N 1
ATOM 805 C CA . LYS A 1 103 ? 25.562 -28.442 -7.176 1.00 62.75 103 LYS A CA 1
ATOM 806 C C . LYS A 1 103 ? 24.840 -28.148 -8.486 1.00 62.75 103 LYS A C 1
ATOM 808 O O . LYS A 1 103 ? 25.257 -27.266 -9.239 1.00 62.75 103 LYS A O 1
ATOM 813 N N . VAL A 1 104 ? 23.760 -28.880 -8.751 1.00 62.09 104 VAL A N 1
ATOM 814 C CA . VAL A 1 104 ? 22.843 -28.575 -9.854 1.00 62.09 104 VAL A CA 1
ATOM 815 C C . VAL A 1 104 ? 21.923 -27.453 -9.381 1.00 62.09 104 VAL A C 1
ATOM 817 O O . VAL A 1 104 ? 21.084 -27.653 -8.507 1.00 62.09 104 VAL A O 1
ATOM 820 N N . ALA A 1 105 ? 22.119 -26.252 -9.914 1.00 71.69 105 ALA A N 1
ATOM 821 C CA . ALA A 1 105 ? 21.264 -25.101 -9.665 1.00 71.69 105 ALA A CA 1
ATOM 822 C C . ALA A 1 105 ? 20.315 -24.910 -10.851 1.00 71.69 105 ALA A C 1
ATOM 824 O O . ALA A 1 105 ? 20.722 -25.040 -12.000 1.00 71.69 105 ALA A O 1
ATOM 825 N N . VAL A 1 106 ? 19.055 -24.558 -10.604 1.00 75.69 106 VAL A N 1
ATOM 826 C CA . VAL A 1 106 ? 18.109 -24.240 -11.682 1.00 75.69 106 VAL A CA 1
ATOM 827 C C . VAL A 1 106 ? 18.099 -22.732 -11.911 1.00 75.69 106 VAL A C 1
ATOM 829 O O . VAL A 1 106 ? 17.771 -21.961 -11.006 1.00 75.69 106 VAL A O 1
ATOM 832 N N . ARG A 1 107 ? 18.441 -22.292 -13.126 1.00 79.00 107 ARG A N 1
ATOM 833 C CA . ARG A 1 107 ? 18.254 -20.898 -13.548 1.00 79.00 107 ARG A CA 1
ATOM 834 C C . ARG A 1 107 ? 16.888 -20.732 -14.199 1.00 79.00 107 ARG A C 1
ATOM 836 O O . ARG A 1 107 ? 16.483 -21.530 -15.036 1.00 79.00 107 ARG A O 1
ATOM 843 N N . GLN A 1 108 ? 16.199 -19.663 -13.818 1.00 8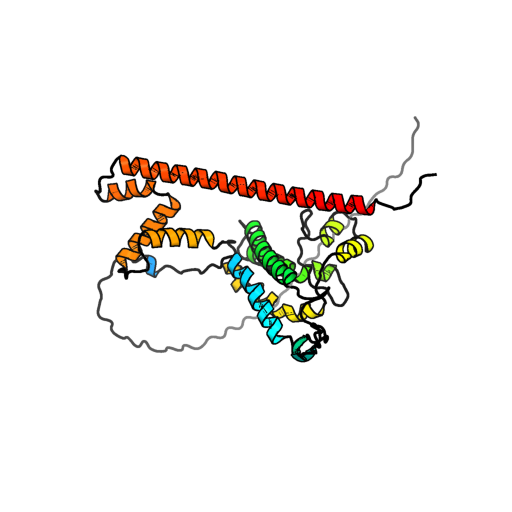6.25 108 GLN A N 1
ATOM 844 C CA . GLN A 1 108 ? 14.920 -19.249 -14.388 1.00 86.25 108 GLN A CA 1
ATOM 845 C C . GLN A 1 108 ? 15.156 -18.113 -15.380 1.00 86.25 108 GLN A C 1
ATOM 847 O O . GLN A 1 108 ? 15.449 -16.986 -14.965 1.00 86.25 108 GLN A O 1
ATOM 852 N N . LEU A 1 109 ? 15.066 -18.421 -16.676 1.00 90.94 109 LEU A N 1
ATOM 853 C CA . LEU A 1 109 ? 15.335 -17.472 -17.760 1.00 90.94 109 LEU A CA 1
ATOM 854 C C . LEU A 1 109 ? 14.046 -17.019 -18.439 1.00 90.94 109 LEU A C 1
ATOM 856 O O . LEU A 1 109 ? 13.137 -17.817 -18.650 1.00 90.94 109 LEU A O 1
ATOM 860 N N . LEU A 1 110 ? 13.992 -15.739 -18.789 1.00 93.75 110 LEU A N 1
ATOM 861 C CA . LEU A 1 110 ? 12.959 -15.144 -19.630 1.00 9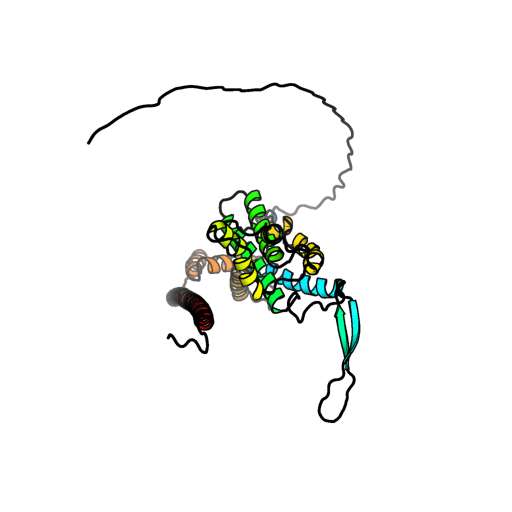3.75 110 LEU A CA 1
ATOM 862 C C . LEU A 1 110 ? 13.220 -15.452 -21.118 1.00 93.75 110 LEU A C 1
ATOM 864 O O . LEU A 1 110 ? 14.221 -16.078 -21.476 1.00 93.75 110 LEU A O 1
ATOM 868 N N . ALA A 1 111 ? 12.320 -14.989 -21.990 1.00 91.50 111 ALA A N 1
ATOM 869 C CA . ALA A 1 111 ? 12.423 -15.172 -23.441 1.00 91.50 111 ALA A CA 1
ATOM 870 C C . ALA A 1 111 ? 13.690 -14.545 -24.056 1.00 91.50 111 ALA A C 1
ATOM 872 O O . ALA A 1 111 ? 14.189 -15.042 -25.057 1.00 91.50 111 ALA A O 1
ATOM 873 N N . ASP A 1 112 ? 14.260 -13.513 -23.427 1.00 91.69 112 ASP A N 1
ATOM 874 C CA . ASP A 1 112 ? 15.530 -12.897 -23.835 1.00 91.69 112 ASP A CA 1
ATOM 875 C C . ASP A 1 112 ? 16.773 -13.670 -23.359 1.00 91.69 112 ASP A C 1
ATOM 877 O O . ASP A 1 112 ? 17.884 -13.146 -23.403 1.00 91.69 112 ASP A O 1
ATOM 881 N N . ASN A 1 113 ? 16.597 -14.903 -22.873 1.00 90.06 113 ASN A N 1
ATOM 882 C CA . ASN A 1 113 ? 17.646 -15.763 -22.324 1.00 90.06 113 ASN A CA 1
ATOM 883 C C . ASN A 1 113 ? 18.354 -15.182 -21.087 1.00 90.06 113 ASN A C 1
ATOM 885 O O . ASN A 1 113 ? 19.398 -15.691 -20.676 1.00 90.06 113 ASN A O 1
ATOM 889 N N . LYS A 1 114 ? 17.794 -14.146 -20.452 1.00 91.56 114 LYS A N 1
ATOM 890 C CA . LYS A 1 114 ? 18.352 -13.530 -19.242 1.00 91.56 114 LYS A CA 1
ATOM 891 C C . LYS A 1 114 ? 17.511 -13.882 -18.012 1.00 91.56 114 LYS A C 1
ATOM 893 O O . LYS A 1 114 ? 16.327 -14.209 -18.134 1.00 91.56 114 LYS A O 1
ATOM 898 N N . PRO A 1 115 ? 18.101 -13.874 -16.803 1.00 92.12 115 PRO A N 1
ATOM 899 C CA . PRO A 1 115 ? 17.372 -14.248 -15.600 1.00 92.12 115 PRO A CA 1
ATOM 900 C C . PRO A 1 115 ? 16.277 -13.231 -15.261 1.00 92.12 115 PRO A C 1
ATOM 902 O O . PRO A 1 115 ? 16.383 -12.044 -15.571 1.00 92.12 115 PRO A O 1
ATOM 905 N N . TRP A 1 116 ? 15.241 -13.689 -14.553 1.00 92.00 116 TRP A N 1
ATOM 906 C CA . TRP A 1 116 ? 14.173 -12.818 -14.036 1.00 92.00 116 TRP A CA 1
ATOM 907 C C . TRP A 1 116 ? 14.700 -11.657 -13.177 1.00 92.00 116 TRP A C 1
ATOM 909 O O . TRP A 1 116 ? 14.200 -10.536 -13.250 1.00 92.00 116 TRP A O 1
ATOM 919 N N . GLY A 1 117 ? 15.707 -11.924 -12.344 1.00 91.31 117 GLY A N 1
ATOM 920 C CA . GLY A 1 117 ? 16.282 -10.973 -11.393 1.00 91.31 117 GLY A CA 1
ATOM 921 C C . GLY A 1 117 ? 17.801 -11.107 -11.299 1.00 91.31 117 GLY A C 1
ATOM 922 O O . GLY A 1 117 ? 18.399 -11.931 -11.983 1.00 91.31 117 GLY A O 1
ATOM 923 N N . GLY A 1 118 ? 18.415 -10.320 -10.411 1.00 81.50 118 GLY A N 1
ATOM 924 C CA . GLY A 1 118 ? 19.840 -10.448 -10.070 1.00 81.50 118 GLY A CA 1
ATOM 925 C C . GLY A 1 118 ? 20.792 -9.473 -10.769 1.00 81.50 118 GLY A C 1
ATOM 926 O O . GLY A 1 118 ? 21.993 -9.588 -10.573 1.00 81.50 118 GLY A O 1
ATOM 927 N N . GLY A 1 119 ? 20.285 -8.500 -11.533 1.00 82.50 119 GLY A N 1
ATOM 928 C CA . GLY A 1 119 ? 21.109 -7.471 -12.176 1.00 82.50 119 GLY A CA 1
ATOM 929 C C . GLY A 1 119 ? 20.341 -6.182 -12.477 1.00 82.50 119 GLY A C 1
ATOM 930 O O . GLY A 1 119 ? 19.127 -6.107 -12.260 1.00 82.50 119 GLY A O 1
ATOM 931 N N . ALA A 1 120 ? 21.054 -5.168 -12.974 1.00 86.69 120 ALA A N 1
ATOM 932 C CA . ALA A 1 120 ? 20.451 -3.945 -13.502 1.00 86.69 120 ALA A CA 1
ATOM 933 C C . ALA A 1 120 ? 19.472 -4.279 -14.642 1.00 86.69 120 ALA A C 1
ATOM 935 O O . ALA A 1 120 ? 19.677 -5.249 -15.371 1.00 86.69 120 ALA A O 1
ATOM 936 N N . GLY A 1 121 ? 18.373 -3.531 -14.762 1.00 90.12 121 GLY A N 1
ATOM 937 C CA . GLY A 1 121 ? 17.331 -3.839 -15.752 1.00 90.12 121 GLY A CA 1
ATOM 938 C C . GLY A 1 121 ? 16.384 -4.982 -15.361 1.00 90.12 121 GLY A C 1
ATOM 939 O O . GLY A 1 121 ? 15.409 -5.244 -16.065 1.00 90.12 121 GLY A O 1
ATOM 940 N N . ARG A 1 122 ? 16.632 -5.680 -14.241 1.00 93.12 122 ARG A N 1
ATOM 941 C CA . ARG A 1 122 ? 15.917 -6.914 -13.872 1.00 93.12 122 ARG A CA 1
ATOM 942 C C . ARG A 1 122 ? 15.048 -6.774 -12.629 1.00 93.12 122 ARG A C 1
ATOM 944 O O . ARG A 1 122 ? 15.212 -5.873 -11.805 1.00 93.12 122 ARG A O 1
ATOM 951 N N . MET A 1 123 ? 14.104 -7.702 -12.480 1.00 93.94 123 MET A N 1
ATOM 952 C CA . MET A 1 123 ? 13.131 -7.702 -11.393 1.00 93.94 123 MET A CA 1
ATOM 953 C C . MET A 1 123 ? 13.778 -8.171 -10.084 1.00 93.94 123 MET A C 1
ATOM 955 O O . MET A 1 123 ? 13.812 -9.358 -9.753 1.00 93.94 123 MET A O 1
ATOM 959 N N . THR A 1 124 ? 14.312 -7.217 -9.322 1.00 92.19 124 THR A N 1
ATOM 960 C CA . THR A 1 124 ? 14.870 -7.451 -7.982 1.00 92.19 124 THR A CA 1
ATOM 961 C C . THR A 1 124 ? 13.783 -7.445 -6.904 1.00 92.19 124 THR A C 1
ATOM 963 O O . THR A 1 124 ? 12.732 -6.823 -7.059 1.00 92.19 124 THR A O 1
ATOM 966 N N . ASN A 1 125 ? 14.059 -8.051 -5.744 1.00 91.19 125 ASN A N 1
ATOM 967 C CA . ASN A 1 125 ? 13.155 -7.997 -4.585 1.00 91.19 125 ASN A CA 1
ATOM 968 C C . ASN A 1 125 ? 12.844 -6.555 -4.146 1.00 91.19 125 ASN A C 1
ATOM 970 O O . ASN A 1 125 ? 11.737 -6.262 -3.693 1.00 91.19 125 ASN A O 1
ATOM 974 N N . GLN A 1 126 ? 13.815 -5.645 -4.281 1.00 91.31 126 GLN A N 1
ATOM 975 C CA . GLN A 1 126 ? 13.614 -4.226 -3.997 1.00 91.31 126 GLN A CA 1
ATOM 976 C C . GLN A 1 126 ? 12.646 -3.594 -5.001 1.00 91.31 126 GLN A C 1
ATOM 978 O O . GLN A 1 126 ? 11.742 -2.873 -4.584 1.00 91.31 126 GLN A O 1
ATOM 983 N N . MET A 1 127 ? 12.777 -3.910 -6.295 1.00 93.56 127 MET A N 1
ATOM 984 C CA . MET A 1 127 ? 11.842 -3.437 -7.315 1.00 93.56 127 MET A CA 1
ATOM 985 C C . MET A 1 127 ? 10.428 -3.979 -7.083 1.00 93.56 127 MET A C 1
ATOM 987 O O . MET A 1 127 ? 9.477 -3.204 -7.088 1.00 93.56 127 MET A O 1
ATOM 991 N N . MET A 1 128 ? 10.275 -5.270 -6.774 1.00 94.31 128 MET A N 1
ATOM 992 C CA . MET A 1 128 ? 8.964 -5.858 -6.460 1.00 94.31 128 MET A CA 1
ATOM 993 C C . MET A 1 128 ? 8.275 -5.122 -5.297 1.00 94.31 128 MET A C 1
ATOM 995 O O . MET A 1 128 ? 7.125 -4.693 -5.416 1.00 94.31 128 MET A O 1
ATOM 999 N N . LYS A 1 129 ? 9.006 -4.891 -4.195 1.00 94.06 129 LYS A N 1
ATOM 1000 C CA . LYS A 1 129 ? 8.515 -4.101 -3.052 1.00 94.06 129 LYS A CA 1
ATOM 1001 C C . LYS A 1 129 ? 8.156 -2.673 -3.468 1.00 94.06 129 LYS A C 1
ATOM 1003 O O . LYS A 1 129 ? 7.138 -2.146 -3.025 1.00 94.06 129 LYS A O 1
ATOM 1008 N N . LYS A 1 130 ? 8.968 -2.052 -4.327 1.00 93.00 130 LYS A N 1
ATOM 1009 C CA . LYS A 1 130 ? 8.746 -0.692 -4.830 1.00 93.00 130 LYS A CA 1
ATOM 1010 C C . LYS A 1 130 ? 7.466 -0.596 -5.659 1.00 93.00 130 LYS A C 1
ATOM 1012 O O . LYS A 1 130 ? 6.654 0.276 -5.376 1.00 93.00 130 LYS A O 1
ATOM 1017 N N . LEU A 1 131 ? 7.241 -1.513 -6.601 1.00 95.56 131 LEU A N 1
ATOM 1018 C CA . LEU A 1 131 ? 6.010 -1.580 -7.398 1.00 95.56 131 LEU A CA 1
ATOM 1019 C C . LEU A 1 131 ? 4.778 -1.791 -6.510 1.00 95.56 131 LEU A C 1
ATOM 1021 O O . LEU A 1 131 ? 3.800 -1.059 -6.637 1.00 95.56 131 LEU A O 1
ATOM 1025 N N . SER A 1 132 ? 4.849 -2.727 -5.557 1.00 95.81 132 SER A N 1
ATOM 1026 C CA . SER A 1 132 ? 3.776 -2.969 -4.581 1.00 95.81 132 SER A CA 1
ATOM 1027 C C . SER A 1 132 ? 3.440 -1.711 -3.769 1.00 95.81 132 SER A C 1
ATOM 1029 O O . SER A 1 132 ? 2.274 -1.345 -3.633 1.00 95.81 132 SER A O 1
ATOM 1031 N N . ASN A 1 133 ? 4.457 -1.024 -3.243 1.00 94.12 133 ASN A N 1
ATOM 1032 C CA . ASN A 1 133 ? 4.271 0.187 -2.443 1.00 94.12 133 ASN A CA 1
ATOM 1033 C C . ASN A 1 133 ? 3.735 1.356 -3.279 1.00 94.12 133 ASN A C 1
ATOM 1035 O O . ASN A 1 133 ? 2.831 2.062 -2.831 1.00 94.12 133 ASN A O 1
ATOM 1039 N N . ASN A 1 134 ? 4.262 1.546 -4.491 1.00 93.75 134 ASN A N 1
ATOM 1040 C CA . ASN A 1 134 ? 3.822 2.598 -5.404 1.00 93.75 134 ASN A CA 1
ATOM 1041 C C . ASN A 1 134 ? 2.373 2.389 -5.837 1.00 93.75 134 ASN A C 1
ATOM 1043 O O . ASN A 1 134 ? 1.618 3.352 -5.897 1.00 93.75 134 ASN A O 1
ATOM 1047 N N . TYR A 1 135 ? 1.963 1.146 -6.089 1.00 96.25 135 TYR A N 1
ATOM 1048 C CA . TYR A 1 135 ? 0.581 0.825 -6.426 1.00 96.25 135 TYR A CA 1
ATOM 1049 C C . TYR A 1 135 ? -0.379 1.148 -5.268 1.00 96.25 135 TYR A C 1
ATOM 1051 O O . TYR A 1 135 ? -1.387 1.824 -5.469 1.00 96.25 135 TYR A O 1
ATOM 1059 N N . GLY A 1 136 ? -0.030 0.781 -4.030 1.00 95.06 136 GLY A N 1
ATOM 1060 C CA . GLY A 1 136 ? -0.812 1.175 -2.853 1.00 95.06 136 GLY A CA 1
ATOM 1061 C C . GLY A 1 136 ? -0.892 2.689 -2.650 1.00 95.06 136 GLY A C 1
ATOM 1062 O O . GLY A 1 136 ? -1.951 3.229 -2.323 1.00 95.06 136 GLY A O 1
ATOM 1063 N N . LEU A 1 137 ? 0.220 3.395 -2.873 1.00 92.56 137 LEU A N 1
ATOM 1064 C CA . LEU A 1 137 ? 0.260 4.855 -2.812 1.00 92.56 137 LEU A CA 1
ATOM 1065 C C . LEU A 1 137 ? -0.599 5.494 -3.911 1.00 92.56 137 LEU A C 1
ATOM 1067 O O . LEU A 1 137 ? -1.328 6.441 -3.624 1.00 92.56 137 LEU A O 1
ATOM 1071 N N . ALA A 1 138 ? -0.556 4.954 -5.129 1.00 93.75 138 ALA A N 1
ATOM 1072 C CA . ALA A 1 138 ? -1.344 5.412 -6.266 1.00 93.75 138 ALA A CA 1
ATOM 1073 C C . ALA A 1 138 ? -2.848 5.316 -5.995 1.00 93.75 138 ALA A C 1
ATOM 1075 O O . ALA A 1 138 ? -3.567 6.281 -6.251 1.00 93.75 138 ALA A O 1
ATOM 1076 N N . ILE A 1 139 ? -3.308 4.202 -5.412 1.00 94.12 139 ILE A N 1
ATOM 1077 C CA . ILE A 1 139 ? -4.701 4.057 -4.973 1.00 94.12 139 ILE A CA 1
ATOM 1078 C C . ILE A 1 139 ? -5.029 5.108 -3.914 1.00 94.12 139 ILE A C 1
ATOM 1080 O O . ILE A 1 139 ? -5.997 5.841 -4.071 1.00 94.12 139 ILE A O 1
ATOM 1084 N N . ARG A 1 140 ? -4.199 5.245 -2.870 1.00 91.56 140 ARG A N 1
ATOM 1085 C CA . ARG A 1 140 ? -4.450 6.197 -1.775 1.00 91.56 140 ARG A CA 1
ATOM 1086 C C . ARG A 1 140 ? -4.568 7.639 -2.269 1.00 91.56 140 ARG A C 1
ATOM 1088 O O . ARG A 1 140 ? -5.516 8.331 -1.917 1.00 91.56 140 ARG A O 1
ATOM 1095 N N . GLN A 1 141 ? -3.605 8.085 -3.071 1.00 88.81 141 GLN A N 1
ATOM 1096 C CA . GLN A 1 141 ? -3.588 9.438 -3.626 1.00 88.81 141 GLN A CA 1
ATOM 1097 C C . GLN A 1 141 ? -4.742 9.649 -4.603 1.00 88.81 141 GLN A C 1
ATOM 1099 O O . GLN A 1 141 ? -5.405 10.679 -4.550 1.00 88.81 141 GLN A O 1
ATOM 1104 N N . GLY A 1 142 ? -5.008 8.665 -5.466 1.00 88.00 142 GLY A N 1
ATOM 1105 C CA . GLY A 1 142 ? -6.126 8.726 -6.396 1.00 88.00 142 GLY A CA 1
ATOM 1106 C C . GLY A 1 142 ? -7.464 8.839 -5.665 1.00 88.00 142 GLY A C 1
ATOM 1107 O O . GLY A 1 142 ? -8.259 9.701 -6.019 1.00 88.00 142 GLY A O 1
ATOM 1108 N N . SER A 1 143 ? -7.685 8.058 -4.603 1.00 87.38 143 SER A N 1
ATOM 1109 C CA . SER A 1 143 ? -8.872 8.147 -3.742 1.00 87.38 143 SER A CA 1
ATOM 1110 C C . SER A 1 143 ? -9.031 9.527 -3.101 1.00 87.38 143 SER A C 1
ATOM 1112 O O . SER A 1 143 ? -10.117 10.093 -3.149 1.00 87.38 143 SER A O 1
ATOM 1114 N N . MET A 1 144 ? -7.952 10.104 -2.559 1.00 85.69 144 MET A N 1
ATOM 1115 C CA . MET A 1 144 ? -7.978 11.449 -1.961 1.00 85.69 144 MET A CA 1
ATOM 1116 C C . MET A 1 144 ? -8.340 12.531 -2.985 1.00 85.69 144 MET A C 1
ATOM 1118 O O . MET A 1 144 ? -9.226 13.341 -2.739 1.00 85.69 144 MET A O 1
ATOM 1122 N N . LEU A 1 145 ? -7.713 12.502 -4.165 1.00 80.69 145 LEU A N 1
ATOM 1123 C CA . LEU A 1 145 ? -7.971 13.451 -5.261 1.00 80.69 145 LEU A CA 1
ATOM 1124 C C . LEU A 1 145 ? -9.352 13.292 -5.906 1.00 80.69 145 LEU A C 1
ATOM 1126 O O . LEU A 1 145 ? -9.758 14.118 -6.729 1.00 80.69 145 LEU A O 1
ATOM 1130 N N . SER A 1 146 ? -10.027 12.196 -5.587 1.00 77.25 146 SER A N 1
ATOM 1131 C CA . SER A 1 146 ? -11.351 11.857 -6.084 1.00 77.25 146 SER A CA 1
ATOM 1132 C C . SER A 1 146 ? -12.461 12.180 -5.091 1.00 77.25 146 SER A C 1
ATOM 1134 O O . SER A 1 146 ? -13.633 12.048 -5.438 1.00 77.25 146 SER A O 1
ATOM 1136 N N . SER A 1 147 ? -12.110 12.594 -3.871 1.00 70.81 147 SER A N 1
ATOM 1137 C CA . SER A 1 147 ? -13.081 13.014 -2.867 1.00 70.81 147 SER A CA 1
ATOM 1138 C C . SER A 1 147 ? -13.888 14.198 -3.406 1.00 70.81 147 SER A C 1
ATOM 1140 O O . SER A 1 147 ? -13.306 15.184 -3.850 1.00 70.81 147 SER A O 1
ATOM 1142 N N . GLY A 1 148 ? -15.217 14.073 -3.435 1.00 67.50 148 GLY A N 1
ATOM 1143 C CA . GLY A 1 148 ? -16.121 15.083 -4.003 1.00 67.50 148 GLY A CA 1
ATOM 1144 C C . GLY A 1 148 ? -16.304 15.033 -5.527 1.00 67.50 148 GLY A C 1
ATOM 1145 O O . GLY A 1 148 ? -17.079 15.814 -6.064 1.00 67.50 148 GLY A O 1
ATOM 1146 N N . LYS A 1 149 ? -15.644 14.112 -6.246 1.00 70.06 149 LYS A N 1
ATOM 1147 C CA . LYS A 1 149 ? -15.861 13.906 -7.690 1.00 70.06 149 LYS A CA 1
ATOM 1148 C C . LYS A 1 149 ? -16.876 12.793 -7.942 1.00 70.06 149 LYS A C 1
ATOM 1150 O O . LYS A 1 149 ? -16.944 11.819 -7.193 1.00 70.06 149 LYS A O 1
ATOM 1155 N N . GLY A 1 150 ? -17.605 12.881 -9.058 1.00 75.94 150 GLY A N 1
ATOM 1156 C CA . GLY A 1 150 ? -18.470 11.794 -9.524 1.00 75.94 150 GLY A CA 1
ATOM 1157 C C . GLY A 1 150 ? -17.713 10.460 -9.631 1.00 75.94 150 GLY A C 1
ATOM 1158 O O . GLY A 1 150 ? -16.546 10.422 -10.038 1.00 75.94 150 GLY A O 1
ATOM 1159 N N . LYS A 1 151 ? -18.380 9.346 -9.284 1.00 75.44 151 LYS A N 1
ATOM 1160 C CA . LYS A 1 151 ? -17.774 7.997 -9.180 1.00 75.44 151 LYS A CA 1
ATOM 1161 C C . LYS A 1 151 ? -16.979 7.585 -10.432 1.00 75.44 151 LYS A C 1
ATOM 1163 O O . LYS A 1 151 ? -15.951 6.918 -10.316 1.00 75.44 151 LYS A O 1
ATOM 1168 N N . GLY A 1 152 ? -17.430 7.987 -11.624 1.00 79.06 152 GLY A N 1
ATOM 1169 C CA . GLY A 1 152 ? -16.744 7.708 -12.892 1.00 79.06 152 GLY A CA 1
ATOM 1170 C C . GLY A 1 152 ? -15.384 8.406 -13.019 1.00 79.06 152 GLY A C 1
ATOM 1171 O O . GLY A 1 152 ? -14.391 7.767 -13.375 1.00 79.06 152 GLY A O 1
ATOM 1172 N N . ASN A 1 153 ? -15.315 9.689 -12.657 1.00 84.00 153 ASN A N 1
ATOM 1173 C CA . ASN A 1 153 ? -14.083 10.481 -12.703 1.00 84.00 153 ASN A CA 1
ATOM 1174 C C . ASN A 1 153 ? -13.069 9.982 -11.673 1.00 84.00 153 ASN A C 1
ATOM 1176 O O . ASN A 1 153 ? -11.895 9.805 -11.998 1.00 84.00 153 ASN A O 1
ATOM 1180 N N . ALA A 1 154 ? -13.551 9.644 -10.475 1.00 86.00 154 ALA A N 1
ATOM 1181 C CA . ALA A 1 154 ? -12.740 9.052 -9.420 1.00 86.00 154 ALA A CA 1
ATOM 1182 C C . ALA A 1 154 ? -11.993 7.792 -9.886 1.00 86.00 154 ALA A C 1
ATOM 1184 O O . ALA A 1 154 ? -10.780 7.632 -9.715 1.00 86.00 154 ALA A O 1
ATOM 1185 N N . LEU A 1 155 ? -12.730 6.899 -10.545 1.00 91.50 155 LEU A N 1
ATOM 1186 C CA . LEU A 1 155 ? -12.202 5.633 -11.027 1.00 91.50 155 LEU A CA 1
ATOM 1187 C C . LEU A 1 155 ? -11.142 5.829 -12.116 1.00 91.50 155 LEU A C 1
ATOM 1189 O O . LEU A 1 155 ? -10.098 5.177 -12.074 1.00 91.50 155 LEU A O 1
ATOM 1193 N N . ARG A 1 156 ? -11.380 6.749 -13.061 1.00 91.56 156 ARG A N 1
ATOM 1194 C CA . ARG A 1 156 ? -10.414 7.102 -14.116 1.00 91.56 156 ARG A CA 1
ATOM 1195 C C . ARG A 1 156 ? -9.120 7.663 -13.520 1.00 91.56 156 ARG A C 1
ATOM 1197 O O . ARG A 1 156 ? -8.034 7.262 -13.943 1.00 91.56 156 ARG A O 1
ATOM 1204 N N . THR A 1 157 ? -9.215 8.521 -12.502 1.00 91.25 157 THR A N 1
ATOM 1205 C CA . THR A 1 157 ? -8.049 9.073 -11.794 1.00 91.25 157 THR A CA 1
ATOM 1206 C C . THR A 1 157 ? -7.222 7.977 -11.126 1.00 91.25 157 THR A C 1
ATOM 1208 O O . THR A 1 157 ? -6.021 7.875 -11.390 1.00 91.25 157 THR A O 1
ATOM 1211 N N . ILE A 1 158 ? -7.849 7.107 -10.323 1.00 93.44 158 ILE A N 1
ATOM 1212 C CA . ILE A 1 158 ? -7.144 5.987 -9.676 1.00 93.44 158 ILE A CA 1
ATOM 1213 C C . ILE A 1 158 ? -6.511 5.072 -10.728 1.00 93.44 158 ILE A C 1
ATOM 1215 O O . ILE A 1 158 ? -5.356 4.671 -10.579 1.00 93.44 158 ILE A O 1
ATOM 1219 N N . GLN A 1 159 ? -7.228 4.770 -11.813 1.00 95.38 159 GLN A N 1
ATOM 1220 C CA . GLN A 1 159 ? -6.725 3.910 -12.879 1.00 95.38 159 GLN A CA 1
ATOM 1221 C C . GLN A 1 159 ? -5.471 4.495 -13.539 1.00 95.38 159 GLN A C 1
ATOM 1223 O O . GLN A 1 159 ? -4.482 3.779 -13.713 1.00 95.38 159 GLN A O 1
ATOM 1228 N N . LYS A 1 160 ? -5.477 5.796 -13.859 1.00 94.44 160 LYS A N 1
ATOM 1229 C CA . LYS A 1 160 ? -4.314 6.502 -14.415 1.00 94.44 160 LYS A CA 1
ATOM 1230 C C . LYS A 1 160 ? -3.126 6.460 -13.451 1.00 94.44 160 LYS A C 1
ATOM 1232 O O . LYS A 1 160 ? -2.026 6.100 -13.862 1.00 94.44 160 LYS A O 1
ATOM 1237 N N . HIS A 1 161 ? -3.353 6.731 -12.166 1.00 93.81 161 HIS A N 1
ATOM 1238 C CA . HIS A 1 161 ? -2.307 6.682 -11.139 1.00 93.81 161 HIS A CA 1
ATOM 1239 C C . HIS A 1 161 ? -1.719 5.273 -10.983 1.00 93.81 161 HIS A C 1
ATOM 1241 O O . HIS A 1 161 ? -0.503 5.110 -10.893 1.00 93.81 161 HIS A O 1
ATOM 1247 N N . CYS A 1 162 ? -2.565 4.241 -10.992 1.00 96.19 162 CYS A N 1
ATOM 1248 C CA . CYS A 1 162 ? -2.122 2.853 -10.905 1.00 96.19 162 CYS A CA 1
ATOM 1249 C C . CYS A 1 162 ? -1.294 2.447 -12.128 1.00 96.19 162 CYS A C 1
ATOM 1251 O O . CYS A 1 162 ? -0.254 1.816 -11.970 1.00 96.19 162 CYS A O 1
ATOM 1253 N N . LYS A 1 163 ? -1.705 2.845 -13.340 1.00 96.88 163 LYS A N 1
ATOM 1254 C CA . LYS A 1 163 ? -0.902 2.638 -14.554 1.00 96.88 163 LYS A CA 1
ATOM 1255 C C . LYS A 1 163 ? 0.454 3.340 -14.443 1.00 96.88 163 LYS A C 1
ATOM 1257 O O . LYS A 1 163 ? 1.473 2.717 -14.728 1.00 96.88 163 LYS A O 1
ATOM 1262 N N . ALA A 1 164 ? 0.487 4.582 -13.956 1.00 95.62 164 ALA A N 1
ATOM 1263 C CA . ALA A 1 164 ? 1.730 5.323 -13.736 1.00 95.62 164 ALA A CA 1
ATOM 1264 C C . ALA A 1 164 ? 2.685 4.613 -12.765 1.00 95.62 164 ALA A C 1
ATOM 1266 O O . ALA A 1 164 ? 3.889 4.597 -13.001 1.00 95.62 164 ALA A O 1
ATOM 1267 N N . ALA A 1 165 ? 2.160 3.984 -11.707 1.00 95.56 165 ALA A N 1
ATOM 1268 C CA . ALA A 1 165 ? 2.966 3.255 -10.725 1.00 95.56 165 ALA A CA 1
ATOM 1269 C C . ALA A 1 165 ? 3.776 2.095 -11.333 1.00 95.56 165 ALA A C 1
ATOM 1271 O O . ALA A 1 165 ? 4.824 1.746 -10.785 1.00 95.56 165 ALA A O 1
ATOM 1272 N N . PHE A 1 166 ? 3.310 1.525 -12.450 1.00 96.56 166 PHE A N 1
ATOM 1273 C CA . PHE A 1 166 ? 4.004 0.465 -13.182 1.00 96.56 166 PHE A CA 1
ATOM 1274 C C . PHE A 1 166 ? 4.792 1.006 -14.375 1.00 96.56 166 PHE A C 1
ATOM 1276 O O . PHE A 1 166 ? 6.007 0.834 -14.416 1.00 96.56 166 PHE A O 1
ATOM 1283 N N . TYR A 1 167 ? 4.127 1.682 -15.320 1.00 96.00 167 TYR A N 1
ATOM 1284 C CA . TYR A 1 167 ? 4.738 2.085 -16.593 1.00 96.00 167 TYR A CA 1
ATOM 1285 C C . TYR A 1 167 ? 5.914 3.046 -16.427 1.00 96.00 167 TYR A C 1
ATOM 1287 O O . TYR A 1 167 ? 6.857 2.948 -17.197 1.00 96.00 167 TYR A O 1
ATOM 1295 N N . HIS A 1 168 ? 5.942 3.858 -15.366 1.00 93.81 168 HIS A N 1
ATOM 1296 C CA . HIS A 1 168 ? 7.098 4.701 -15.047 1.00 93.81 168 HIS A CA 1
ATOM 1297 C C . HIS A 1 168 ? 8.417 3.919 -14.922 1.00 93.81 168 HIS A C 1
ATOM 1299 O O . HIS A 1 168 ? 9.482 4.485 -15.137 1.00 93.81 168 HIS A O 1
ATOM 1305 N N . TYR A 1 169 ? 8.364 2.640 -14.534 1.00 93.88 169 TYR A N 1
ATOM 1306 C CA . TYR A 1 169 ? 9.545 1.796 -14.339 1.00 93.88 169 TYR A CA 1
ATOM 1307 C C . TYR A 1 169 ? 9.816 0.842 -15.506 1.00 93.88 169 TYR A C 1
ATOM 1309 O O . TYR A 1 169 ? 10.753 0.053 -15.408 1.00 93.88 169 TYR A O 1
ATOM 1317 N N . LEU A 1 170 ? 9.006 0.866 -16.566 1.00 94.75 170 LEU A N 1
ATOM 1318 C CA . LEU A 1 170 ? 9.109 -0.050 -17.700 1.00 94.75 170 LEU A CA 1
ATOM 1319 C C . LEU A 1 170 ? 9.631 0.709 -18.912 1.00 94.75 170 LEU A C 1
ATOM 1321 O O . LEU A 1 170 ? 8.893 1.510 -19.486 1.00 94.75 170 LEU A O 1
ATOM 1325 N N . LYS A 1 171 ? 10.873 0.424 -19.313 1.00 92.94 171 LYS A N 1
ATOM 1326 C CA . LYS A 1 171 ? 11.434 0.995 -20.537 1.00 92.94 171 LYS A CA 1
ATOM 1327 C C . LYS A 1 171 ? 10.622 0.558 -21.749 1.00 92.94 171 LYS A C 1
ATOM 1329 O O . LYS A 1 171 ? 10.126 -0.572 -21.811 1.00 92.94 171 LYS A O 1
ATOM 1334 N N . THR A 1 172 ? 10.503 1.447 -22.720 1.00 91.50 172 THR A N 1
ATOM 1335 C CA . THR A 1 172 ? 10.027 1.089 -24.055 1.00 91.50 172 THR A CA 1
ATOM 1336 C C . THR A 1 172 ? 11.198 0.570 -24.895 1.00 91.50 172 THR A C 1
ATOM 1338 O O . THR A 1 172 ? 12.361 0.740 -24.530 1.00 91.50 172 THR A O 1
ATOM 1341 N N . ILE A 1 173 ? 10.900 -0.108 -26.004 1.00 89.06 173 ILE A N 1
ATOM 1342 C CA . ILE A 1 173 ? 11.927 -0.691 -26.888 1.00 89.06 173 ILE A CA 1
ATOM 1343 C C . ILE A 1 173 ? 12.805 0.411 -27.504 1.00 89.06 173 ILE A C 1
ATOM 1345 O O . ILE A 1 173 ? 14.018 0.261 -27.597 1.00 89.06 173 ILE A O 1
ATOM 1349 N N . ASP A 1 174 ? 12.184 1.533 -27.854 1.00 88.75 174 ASP A N 1
ATOM 1350 C CA . ASP A 1 174 ? 12.773 2.736 -28.446 1.00 88.75 174 ASP A CA 1
ATOM 1351 C C . ASP A 1 174 ? 13.284 3.760 -27.411 1.00 88.75 174 ASP A C 1
ATOM 1353 O O . ASP A 1 174 ? 13.796 4.809 -27.787 1.00 88.75 174 ASP A O 1
ATOM 1357 N N . ASN A 1 175 ? 13.170 3.477 -26.106 1.00 84.69 175 ASN A N 1
ATOM 1358 C CA . ASN A 1 175 ? 13.432 4.428 -25.011 1.00 84.69 175 ASN A CA 1
ATOM 1359 C C . ASN A 1 175 ? 12.659 5.762 -25.135 1.00 84.69 175 ASN A C 1
ATOM 1361 O O . ASN A 1 175 ? 13.143 6.819 -24.733 1.00 84.69 175 ASN A O 1
ATOM 1365 N N . ASN A 1 176 ? 11.441 5.713 -25.670 1.00 89.62 176 ASN A N 1
ATOM 1366 C CA . ASN A 1 176 ? 10.501 6.822 -25.708 1.00 89.62 176 ASN A CA 1
ATOM 1367 C C . ASN A 1 176 ? 10.002 7.192 -24.299 1.00 89.62 176 ASN A C 1
ATOM 1369 O O . ASN A 1 176 ? 9.091 6.580 -23.728 1.00 89.62 176 ASN A O 1
ATOM 1373 N N . GLU A 1 177 ? 10.603 8.250 -23.758 1.00 88.75 177 GLU A N 1
ATOM 1374 C CA . GLU A 1 177 ? 10.286 8.807 -22.443 1.00 88.75 177 GLU A CA 1
ATOM 1375 C C . GLU A 1 177 ? 8.834 9.311 -22.352 1.00 88.75 177 GLU A C 1
ATOM 1377 O O . GLU A 1 177 ? 8.179 9.165 -21.319 1.00 88.75 177 GLU A O 1
ATOM 1382 N N . GLU A 1 178 ? 8.270 9.860 -23.431 1.00 89.75 178 GLU A N 1
ATOM 1383 C CA . GLU A 1 178 ? 6.884 10.334 -23.415 1.00 89.75 178 GLU A CA 1
ATOM 1384 C C . GLU A 1 178 ? 5.895 9.181 -23.219 1.00 89.75 178 GLU A C 1
ATOM 1386 O O . GLU A 1 178 ? 5.008 9.254 -22.363 1.00 89.75 178 GLU A O 1
ATOM 1391 N N . GLU A 1 179 ? 6.095 8.078 -23.937 1.00 92.62 179 GLU A N 1
ATOM 1392 C CA . GLU A 1 179 ? 5.279 6.869 -23.820 1.00 92.62 179 GLU A CA 1
ATOM 1393 C C . GLU A 1 179 ? 5.466 6.176 -22.457 1.00 92.62 179 GLU A C 1
ATOM 1395 O O . GLU A 1 179 ? 4.489 5.710 -21.857 1.00 92.62 179 GLU A O 1
ATOM 1400 N N . GLN A 1 180 ? 6.691 6.143 -21.917 1.00 92.31 180 GLN A N 1
ATOM 1401 C CA . GLN A 1 180 ? 6.974 5.615 -20.575 1.00 92.31 180 GLN A CA 1
ATOM 1402 C C . GLN A 1 180 ? 6.260 6.430 -19.482 1.00 92.31 180 GLN A C 1
ATOM 1404 O O . GLN A 1 180 ? 5.666 5.874 -18.548 1.00 92.31 180 GLN A O 1
ATOM 1409 N N . HIS A 1 181 ? 6.267 7.757 -19.615 1.00 92.69 181 HIS A N 1
ATOM 1410 C CA . HIS A 1 181 ? 5.778 8.689 -18.604 1.00 92.69 181 HIS A CA 1
ATOM 1411 C C . HIS A 1 181 ? 4.349 9.204 -18.859 1.00 92.69 181 HIS A C 1
ATOM 1413 O O . HIS A 1 181 ? 3.841 10.009 -18.072 1.00 92.69 181 HIS A O 1
ATOM 1419 N N . LYS A 1 182 ? 3.636 8.718 -19.884 1.00 94.31 182 LYS A N 1
ATOM 1420 C CA . LYS A 1 182 ? 2.308 9.230 -20.291 1.00 94.31 182 LYS A CA 1
ATOM 1421 C C . LYS A 1 182 ? 1.232 9.224 -19.207 1.00 94.31 182 LYS A C 1
ATOM 1423 O O . LYS A 1 182 ? 0.333 10.067 -19.195 1.00 94.31 182 LYS A O 1
ATOM 1428 N N . TYR A 1 183 ? 1.303 8.265 -18.283 1.00 94.62 183 TYR A N 1
ATOM 1429 C CA . TYR A 1 183 ? 0.337 8.141 -17.188 1.00 94.62 183 TYR A CA 1
ATOM 1430 C C . TYR A 1 183 ? 0.726 8.944 -15.946 1.00 94.62 183 TYR A C 1
ATOM 1432 O O . TYR A 1 183 ? -0.124 9.155 -15.078 1.00 94.62 183 TYR A O 1
ATOM 1440 N N . CYS A 1 184 ? 1.981 9.385 -15.843 1.00 93.31 184 CYS A N 1
ATOM 1441 C CA . CYS A 1 184 ? 2.454 10.151 -14.700 1.00 93.31 184 CYS A CA 1
ATOM 1442 C C . CYS A 1 184 ? 1.709 11.496 -14.580 1.00 93.31 184 CYS A C 1
ATOM 1444 O O . CYS A 1 184 ? 1.235 12.038 -15.584 1.00 93.31 184 CYS A O 1
ATOM 1446 N N . PRO A 1 185 ? 1.576 12.049 -13.359 1.00 89.12 185 PRO A N 1
ATOM 1447 C CA . PRO A 1 185 ? 0.967 13.362 -13.172 1.00 89.12 185 PRO A CA 1
ATOM 1448 C C . PRO A 1 185 ? 1.748 14.438 -13.937 1.00 89.12 185 PRO A C 1
ATOM 1450 O O . PRO A 1 185 ? 2.972 14.502 -13.822 1.00 89.12 185 PRO A O 1
ATOM 1453 N N . LYS A 1 186 ? 1.033 15.275 -14.695 1.00 88.75 186 LYS A N 1
ATOM 1454 C CA . LYS A 1 186 ? 1.573 16.422 -15.444 1.00 88.75 186 LYS A CA 1
ATOM 1455 C C . LYS A 1 186 ? 1.331 17.722 -14.664 1.00 88.75 186 LYS A C 1
ATOM 1457 O O . LYS A 1 186 ? 0.686 18.637 -15.154 1.00 88.75 186 LYS A O 1
ATOM 1462 N N . THR A 1 187 ? 1.729 17.740 -13.398 1.00 83.50 187 THR A N 1
ATOM 1463 C CA . THR A 1 187 ? 1.535 18.881 -12.492 1.00 83.50 187 THR A CA 1
ATOM 1464 C C . THR A 1 187 ? 2.877 19.325 -11.924 1.00 83.50 187 THR A C 1
ATOM 1466 O O . THR A 1 187 ? 3.811 18.525 -11.869 1.00 83.50 187 THR A O 1
ATOM 1469 N N . SER A 1 188 ? 2.965 20.568 -11.448 1.00 81.31 188 SER A N 1
ATOM 1470 C CA . SER A 1 188 ? 4.177 21.125 -10.825 1.00 81.31 188 SER A CA 1
ATOM 1471 C C . SER A 1 188 ? 4.704 20.274 -9.662 1.00 81.31 188 SER A C 1
ATOM 1473 O O . SER A 1 188 ? 5.905 20.078 -9.517 1.00 81.31 188 SER A O 1
ATOM 1475 N N . ASN A 1 189 ? 3.802 19.686 -8.871 1.00 80.94 189 ASN A N 1
ATOM 1476 C CA . ASN A 1 189 ? 4.134 18.811 -7.742 1.00 80.94 189 ASN A CA 1
ATOM 1477 C C . ASN A 1 189 ? 4.155 17.313 -8.113 1.00 80.94 189 ASN A C 1
ATOM 1479 O O . ASN A 1 189 ? 3.831 16.439 -7.303 1.00 80.94 189 ASN A O 1
ATOM 1483 N N . THR A 1 190 ? 4.456 16.985 -9.369 1.00 86.19 190 THR A N 1
ATOM 1484 C CA . THR A 1 190 ? 4.580 15.589 -9.797 1.00 86.19 190 THR A CA 1
ATOM 1485 C C . THR A 1 190 ? 5.803 14.934 -9.166 1.00 86.19 190 THR A C 1
ATOM 1487 O O . THR A 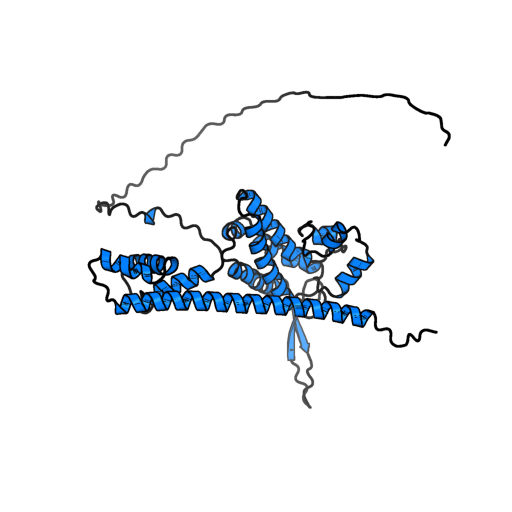1 190 ? 6.839 15.559 -8.995 1.00 86.19 190 THR A O 1
ATOM 1490 N N . TRP A 1 191 ? 5.723 13.645 -8.842 1.00 88.50 191 TRP A N 1
ATOM 1491 C CA . TRP A 1 191 ? 6.882 12.858 -8.396 1.00 88.50 191 TRP A CA 1
ATOM 1492 C C . TRP A 1 191 ? 7.749 12.374 -9.573 1.00 88.50 191 TRP A C 1
ATOM 1494 O O . TRP A 1 191 ? 8.804 11.769 -9.372 1.00 88.50 191 TRP A O 1
ATOM 1504 N N . CYS A 1 192 ? 7.273 12.582 -10.802 1.00 89.56 192 CYS A N 1
ATOM 1505 C CA . CYS A 1 192 ? 7.897 12.126 -12.029 1.00 89.56 192 CYS A CA 1
ATOM 1506 C C . CYS A 1 192 ? 8.872 13.177 -12.563 1.00 89.56 192 CYS A C 1
ATOM 1508 O O . CYS A 1 192 ? 8.446 14.152 -13.174 1.00 89.56 192 CYS A O 1
ATOM 1510 N N . TYR A 1 193 ? 10.171 12.937 -12.395 1.00 86.88 193 TYR A N 1
ATOM 1511 C CA . TYR A 1 193 ? 11.225 13.881 -12.780 1.00 86.88 193 TYR A CA 1
ATOM 1512 C C . TYR A 1 193 ? 11.153 14.334 -14.248 1.00 86.88 193 TYR A C 1
ATOM 1514 O O . TYR A 1 193 ? 11.247 15.524 -14.514 1.00 86.88 193 TYR A O 1
ATOM 1522 N N . TYR A 1 194 ? 10.849 13.423 -15.182 1.00 88.69 194 TYR A N 1
ATOM 1523 C CA . TYR A 1 194 ? 10.607 13.765 -16.591 1.00 88.69 194 TYR A CA 1
ATOM 1524 C C . TYR A 1 194 ? 9.596 14.916 -16.774 1.00 88.69 194 TYR A C 1
ATOM 1526 O O . TYR A 1 194 ? 9.860 15.876 -17.494 1.00 88.69 194 TYR A O 1
ATOM 1534 N N . HIS A 1 195 ? 8.457 14.864 -16.071 1.00 89.88 195 HIS A N 1
ATOM 1535 C CA . HIS A 1 195 ? 7.443 15.921 -16.145 1.00 89.88 195 HIS A CA 1
ATOM 1536 C C . HIS A 1 195 ? 7.806 17.143 -15.297 1.00 89.88 195 HIS A C 1
ATOM 1538 O O . HIS A 1 195 ? 7.361 18.232 -15.633 1.00 89.88 195 HIS A O 1
ATOM 1544 N N . GLN A 1 196 ? 8.621 16.997 -14.243 1.00 88.06 196 GLN A N 1
ATOM 1545 C CA . GLN A 1 196 ? 9.164 18.149 -13.508 1.00 88.06 196 GLN A CA 1
ATOM 1546 C C . GLN A 1 196 ? 10.058 18.997 -14.417 1.00 88.06 196 GLN A C 1
ATOM 1548 O O . GLN A 1 196 ? 9.861 20.203 -14.499 1.00 88.06 196 GLN A O 1
ATOM 1553 N N . LEU A 1 197 ? 10.978 18.358 -15.148 1.00 87.00 197 LEU A N 1
ATOM 1554 C CA . LEU A 1 197 ? 11.859 19.041 -16.095 1.00 87.00 197 LEU A CA 1
ATOM 1555 C C . LEU A 1 197 ? 11.077 19.719 -17.220 1.00 87.00 197 LEU A C 1
ATOM 1557 O O . LEU A 1 197 ? 11.381 20.856 -17.568 1.00 87.00 197 LEU A O 1
ATOM 1561 N N . LYS A 1 198 ? 10.056 19.039 -17.767 1.00 88.19 198 LYS A N 1
ATOM 1562 C CA . LYS A 1 198 ? 9.159 19.641 -18.765 1.00 88.19 198 LYS A CA 1
ATOM 1563 C C . LYS A 1 198 ? 8.402 20.844 -18.201 1.00 88.19 198 LYS A C 1
ATOM 1565 O O . LYS A 1 198 ? 8.295 21.849 -18.886 1.00 88.19 198 LYS A O 1
ATOM 1570 N N . PHE A 1 199 ? 7.904 20.760 -16.966 1.00 86.62 199 PHE A N 1
ATOM 1571 C CA . PHE A 1 199 ? 7.190 21.866 -16.321 1.00 86.62 199 PHE A CA 1
ATOM 1572 C C . PHE A 1 199 ? 8.101 23.070 -16.037 1.00 86.62 199 PHE A C 1
ATOM 1574 O O . PHE A 1 199 ? 7.664 24.207 -16.141 1.00 86.62 199 PHE A O 1
ATOM 1581 N N . GLN A 1 200 ? 9.362 22.821 -15.682 1.00 85.94 200 GLN A N 1
ATOM 1582 C CA . GLN A 1 200 ? 10.372 23.853 -15.424 1.00 85.94 200 GLN A CA 1
ATOM 1583 C C . GLN A 1 200 ? 11.056 24.375 -16.699 1.00 85.94 200 GLN A C 1
ATOM 1585 O O . GLN A 1 200 ? 11.963 25.192 -16.596 1.00 85.94 200 GLN A O 1
ATOM 1590 N N . SER A 1 201 ? 10.672 23.891 -17.885 1.00 84.31 201 SER A N 1
ATOM 1591 C CA . SER A 1 201 ? 11.280 24.258 -19.175 1.00 84.31 201 SER A CA 1
ATOM 1592 C C . SER A 1 201 ? 12.799 24.029 -19.270 1.00 84.31 201 SER A C 1
ATOM 1594 O O . SER A 1 201 ? 13.466 24.613 -20.114 1.00 84.31 201 SER A O 1
ATOM 1596 N N . ILE A 1 202 ? 13.351 23.131 -18.448 1.00 85.75 202 ILE A N 1
ATOM 1597 C CA . ILE A 1 202 ? 14.783 22.756 -18.432 1.00 85.75 202 ILE A CA 1
ATOM 1598 C C . ILE A 1 202 ? 15.010 21.325 -18.939 1.00 85.75 202 ILE A C 1
ATOM 1600 O O . ILE A 1 202 ? 16.012 20.669 -18.636 1.00 85.75 202 ILE A O 1
ATOM 1604 N N . TYR A 1 203 ? 14.037 20.789 -19.671 1.00 84.06 203 TYR A N 1
ATOM 1605 C CA . TYR A 1 203 ? 14.125 19.461 -20.255 1.00 84.06 203 TYR A CA 1
ATOM 1606 C C . TYR A 1 203 ? 15.217 19.410 -21.330 1.00 84.06 203 TYR A C 1
ATOM 1608 O O . TYR A 1 203 ? 15.144 20.110 -22.335 1.00 84.06 203 TYR A O 1
ATOM 1616 N N . ASN A 1 204 ? 16.203 18.531 -21.146 1.00 84.38 204 ASN A N 1
ATOM 1617 C CA . ASN A 1 204 ? 17.175 18.174 -22.174 1.00 84.38 204 ASN A CA 1
ATOM 1618 C C . ASN A 1 204 ? 17.654 16.720 -21.989 1.00 84.38 204 ASN A C 1
ATOM 1620 O O . ASN A 1 204 ? 17.462 16.104 -20.933 1.00 84.38 204 ASN A O 1
ATOM 1624 N N . ASN A 1 205 ? 18.298 16.168 -23.021 1.00 79.56 205 ASN A N 1
ATOM 1625 C CA . ASN A 1 205 ? 18.756 14.775 -23.028 1.00 79.56 205 ASN A CA 1
ATOM 1626 C C . ASN A 1 205 ? 19.829 14.477 -21.966 1.00 79.56 205 ASN A C 1
ATOM 1628 O O . ASN A 1 205 ? 19.926 13.336 -21.514 1.00 79.56 205 ASN A O 1
ATOM 1632 N N . ASN A 1 206 ? 20.623 15.466 -21.551 1.00 80.69 206 ASN A N 1
ATOM 1633 C CA . ASN A 1 206 ? 21.674 15.280 -20.548 1.00 80.69 206 ASN A CA 1
ATOM 1634 C C . ASN A 1 206 ? 21.070 15.119 -19.146 1.00 80.69 206 ASN A C 1
ATOM 1636 O O . ASN A 1 206 ? 21.363 14.130 -18.474 1.00 80.69 206 ASN A O 1
ATOM 1640 N N . ASN A 1 207 ? 20.128 15.990 -18.774 1.00 78.38 207 ASN A N 1
ATOM 1641 C CA . ASN A 1 207 ? 19.419 15.962 -17.491 1.00 78.38 207 ASN A CA 1
ATOM 1642 C C . ASN A 1 207 ? 18.652 14.638 -17.294 1.00 78.38 207 ASN A C 1
ATOM 1644 O O . ASN A 1 207 ? 18.641 14.056 -16.208 1.00 78.38 207 ASN A O 1
ATOM 1648 N N . ILE A 1 208 ? 18.041 14.109 -18.363 1.00 77.81 208 ILE A N 1
ATOM 1649 C CA . ILE A 1 208 ? 17.355 12.806 -18.333 1.00 77.81 208 ILE A CA 1
ATOM 1650 C C . ILE A 1 208 ? 18.345 11.639 -18.219 1.00 77.81 208 ILE A C 1
ATOM 1652 O O . ILE A 1 208 ? 18.132 10.723 -17.421 1.00 77.81 208 ILE A O 1
ATOM 1656 N N . LYS A 1 209 ? 19.452 11.653 -18.975 1.00 75.44 209 LYS A N 1
ATOM 1657 C CA . LYS A 1 209 ? 20.485 10.604 -18.896 1.00 75.44 209 LYS A CA 1
ATOM 1658 C C . LYS A 1 209 ? 21.110 10.529 -17.505 1.00 75.44 209 LYS A C 1
ATOM 1660 O O . LYS A 1 209 ? 21.291 9.431 -16.975 1.00 75.44 209 LYS A O 1
ATOM 1665 N N . GLU A 1 210 ? 21.399 11.677 -16.903 1.00 72.38 210 GLU A N 1
ATOM 1666 C CA . GLU A 1 210 ? 21.920 11.767 -15.542 1.00 72.38 210 GLU A CA 1
ATOM 1667 C C . GLU A 1 210 ? 20.928 11.196 -14.520 1.00 72.38 210 GLU A C 1
ATOM 1669 O O . GLU A 1 210 ? 21.291 10.371 -13.679 1.00 72.38 210 GLU A O 1
ATOM 1674 N N . GLN A 1 211 ? 19.639 11.514 -14.663 1.00 69.88 211 GLN A N 1
ATOM 1675 C CA . GLN A 1 211 ? 18.595 10.928 -13.829 1.00 69.88 211 GLN A CA 1
ATOM 1676 C C . GLN A 1 211 ? 18.498 9.403 -13.992 1.00 69.88 211 GLN A C 1
ATOM 1678 O O . GLN A 1 211 ? 18.281 8.686 -13.009 1.00 69.88 211 GLN A O 1
ATOM 1683 N N . ASN A 1 212 ? 18.629 8.898 -15.217 1.00 71.44 212 ASN A N 1
ATOM 1684 C CA . ASN A 1 212 ? 18.465 7.482 -15.532 1.00 71.44 212 ASN A CA 1
ATOM 1685 C C . ASN A 1 212 ? 19.658 6.621 -15.085 1.00 71.44 212 ASN A C 1
ATOM 1687 O O . ASN A 1 212 ? 19.460 5.435 -14.818 1.00 71.44 212 ASN A O 1
ATOM 1691 N N . LYS A 1 213 ? 20.854 7.204 -14.904 1.00 68.06 213 LYS A N 1
ATOM 1692 C CA . LYS A 1 213 ? 22.078 6.504 -14.454 1.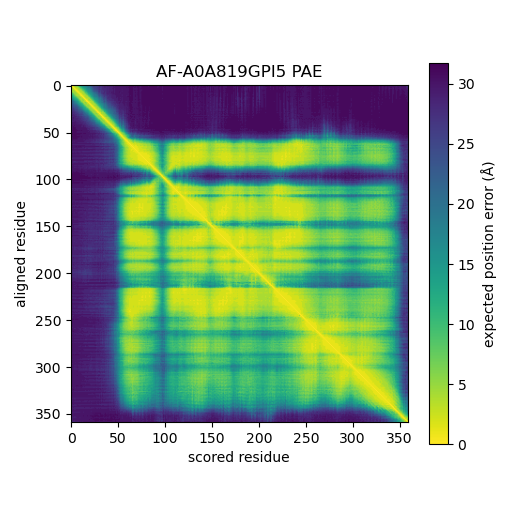00 68.06 213 LYS A CA 1
ATOM 1693 C C . LYS A 1 213 ? 21.880 5.698 -13.164 1.00 68.06 213 LYS A C 1
ATOM 1695 O O . LYS A 1 213 ? 22.372 4.580 -13.059 1.00 68.06 213 LYS A O 1
ATOM 1700 N N . ASN A 1 214 ? 21.100 6.231 -12.220 1.00 63.66 214 ASN A N 1
ATOM 1701 C CA . ASN A 1 214 ? 20.885 5.627 -10.897 1.00 63.66 214 ASN A CA 1
ATOM 1702 C C . ASN A 1 214 ? 19.493 4.990 -10.727 1.00 63.66 214 ASN A C 1
ATOM 1704 O O . ASN A 1 214 ? 19.098 4.596 -9.623 1.00 63.66 214 ASN A O 1
ATOM 1708 N N . ARG A 1 215 ? 18.697 4.906 -11.801 1.00 72.62 215 ARG A N 1
ATOM 1709 C CA . ARG A 1 215 ? 17.335 4.362 -11.749 1.00 72.62 215 ARG A CA 1
ATOM 1710 C C . ARG A 1 215 ? 17.350 2.930 -12.257 1.00 72.62 215 ARG A C 1
ATOM 1712 O O . ARG A 1 215 ? 17.603 2.665 -13.424 1.00 72.62 215 ARG A O 1
ATOM 1719 N N . ASN A 1 216 ? 16.967 2.004 -11.384 1.00 80.00 216 ASN A N 1
ATOM 1720 C CA . ASN A 1 216 ? 16.738 0.608 -11.756 1.00 80.00 216 ASN A CA 1
ATOM 1721 C C . ASN A 1 216 ? 15.439 0.452 -12.565 1.00 80.00 216 ASN A C 1
ATOM 1723 O O . ASN A 1 216 ? 14.515 -0.206 -12.101 1.00 80.00 216 ASN A O 1
ATOM 1727 N N . TYR A 1 217 ? 15.316 1.087 -13.730 1.00 91.62 217 TYR A N 1
ATOM 1728 C CA . TYR A 1 217 ? 14.226 0.783 -14.658 1.00 91.62 217 TYR A CA 1
ATOM 1729 C C . TYR A 1 217 ? 14.371 -0.636 -15.197 1.00 91.62 217 TYR A C 1
ATOM 1731 O O . TYR A 1 217 ? 15.480 -1.146 -15.328 1.00 91.62 217 TYR A O 1
ATOM 1739 N N . LEU A 1 218 ? 13.239 -1.274 -15.465 1.00 94.62 218 LEU A N 1
ATOM 1740 C CA . LEU A 1 218 ? 13.165 -2.629 -15.987 1.00 94.62 218 LEU A CA 1
ATOM 1741 C C . LEU A 1 218 ? 13.329 -2.623 -17.506 1.00 94.62 218 LEU A C 1
ATOM 1743 O O . LEU A 1 218 ? 12.842 -1.717 -18.186 1.00 94.62 218 LEU A O 1
ATOM 1747 N N . ASP A 1 219 ? 13.980 -3.662 -18.017 1.00 94.50 219 ASP A N 1
ATOM 1748 C CA . ASP A 1 219 ? 14.186 -3.861 -19.449 1.00 94.50 219 ASP A CA 1
ATOM 1749 C C . ASP A 1 219 ? 12.849 -4.016 -20.203 1.00 94.50 219 ASP A C 1
ATOM 1751 O O . ASP A 1 219 ? 11.873 -4.508 -19.620 1.00 94.50 219 ASP A O 1
ATOM 1755 N N . PRO A 1 220 ? 12.794 -3.676 -21.507 1.00 94.94 220 PRO A N 1
ATOM 1756 C CA . PRO A 1 220 ? 11.545 -3.650 -22.278 1.00 94.94 220 PRO A CA 1
ATOM 1757 C C . PRO A 1 220 ? 10.743 -4.958 -22.270 1.00 94.94 220 PRO A C 1
ATOM 1759 O O . PRO A 1 220 ? 9.513 -4.924 -22.306 1.00 94.94 220 PRO A O 1
ATOM 1762 N N . ILE A 1 221 ? 11.406 -6.113 -22.124 1.00 94.88 221 ILE A N 1
ATOM 1763 C CA . ILE A 1 221 ? 10.747 -7.424 -21.991 1.00 94.88 221 ILE A CA 1
ATOM 1764 C C . ILE A 1 221 ? 9.711 -7.460 -20.856 1.00 94.88 221 ILE A C 1
ATOM 1766 O O . ILE A 1 221 ? 8.681 -8.129 -20.966 1.00 94.88 221 ILE A O 1
ATOM 1770 N N . PHE A 1 222 ? 9.933 -6.706 -19.773 1.00 95.88 222 PHE A N 1
ATOM 1771 C CA . PHE A 1 222 ? 9.001 -6.665 -18.650 1.00 95.88 222 PHE A CA 1
ATOM 1772 C C . PHE A 1 222 ? 7.684 -5.966 -18.989 1.00 95.88 222 PHE A C 1
ATOM 1774 O O . PHE A 1 222 ? 6.700 -6.187 -18.284 1.00 95.88 222 PHE A O 1
ATOM 1781 N N . ARG A 1 223 ? 7.621 -5.165 -20.059 1.00 95.19 223 ARG A N 1
ATOM 1782 C CA . ARG A 1 223 ? 6.373 -4.526 -20.488 1.00 95.19 223 ARG A CA 1
ATOM 1783 C C . ARG A 1 223 ? 5.337 -5.571 -20.880 1.00 95.19 223 ARG A C 1
ATOM 1785 O O . ARG A 1 223 ? 4.237 -5.555 -20.333 1.00 95.19 223 ARG A O 1
ATOM 1792 N N . GLU A 1 224 ? 5.724 -6.534 -21.713 1.00 94.50 224 GLU A N 1
ATOM 1793 C CA . GLU A 1 224 ? 4.841 -7.627 -22.133 1.00 94.50 224 GLU A CA 1
ATOM 1794 C C . GLU A 1 224 ? 4.606 -8.647 -21.015 1.00 94.50 224 GLU A C 1
ATOM 1796 O O . GLU A 1 224 ? 3.477 -9.087 -20.800 1.00 94.50 224 GLU A O 1
ATOM 1801 N N . VAL A 1 225 ? 5.636 -8.961 -20.221 1.00 96.06 225 VAL A N 1
ATOM 1802 C CA . VAL A 1 225 ? 5.508 -9.875 -19.071 1.00 96.06 225 VAL A CA 1
ATOM 1803 C C . VAL A 1 225 ? 4.511 -9.347 -18.033 1.00 96.06 225 VAL A C 1
ATOM 1805 O O . VAL A 1 225 ? 3.712 -10.120 -17.505 1.00 96.06 225 VAL A O 1
ATOM 1808 N N . LEU A 1 226 ? 4.534 -8.043 -17.725 1.00 97.00 226 LEU A N 1
ATOM 1809 C CA . LEU A 1 226 ? 3.697 -7.449 -16.676 1.00 97.00 226 LEU A CA 1
ATOM 1810 C C . LEU A 1 226 ? 2.334 -6.954 -17.168 1.00 97.00 226 LEU A C 1
ATOM 1812 O O . LEU A 1 226 ? 1.430 -6.790 -16.344 1.00 97.00 226 LEU A O 1
ATOM 1816 N N . LYS A 1 227 ? 2.148 -6.740 -18.475 1.00 95.81 227 LYS A N 1
ATOM 1817 C CA . LYS A 1 227 ? 0.882 -6.304 -19.088 1.00 95.81 227 LYS A CA 1
ATOM 1818 C C . LYS A 1 227 ? -0.362 -7.022 -18.539 1.00 95.81 227 LYS A C 1
ATOM 1820 O O . LYS A 1 227 ? -1.264 -6.314 -18.079 1.00 95.81 227 LYS A O 1
ATOM 1825 N N . PRO A 1 228 ? -0.439 -8.371 -18.481 1.00 96.69 228 PRO A N 1
ATOM 1826 C CA . PRO A 1 228 ? -1.627 -9.055 -17.960 1.00 96.69 228 PRO A CA 1
ATOM 1827 C C . PRO A 1 228 ? -1.917 -8.718 -16.490 1.00 96.69 228 PRO A C 1
ATOM 1829 O O . PRO A 1 228 ? -3.073 -8.523 -16.110 1.00 96.69 228 PRO A O 1
ATOM 1832 N N . MET A 1 229 ? -0.882 -8.588 -15.657 1.00 97.06 229 MET A N 1
ATOM 1833 C CA . MET A 1 229 ? -1.035 -8.176 -14.261 1.00 97.06 229 MET A CA 1
ATOM 1834 C C . MET A 1 229 ? -1.515 -6.725 -14.162 1.00 97.06 229 MET A C 1
ATOM 1836 O O . MET A 1 229 ? -2.430 -6.442 -13.391 1.00 97.06 229 MET A O 1
ATOM 1840 N N . ILE A 1 230 ? -0.932 -5.807 -14.939 1.00 97.31 230 ILE A N 1
ATOM 1841 C CA . ILE A 1 230 ? -1.311 -4.387 -14.924 1.00 97.31 230 ILE A CA 1
ATOM 1842 C C . ILE A 1 230 ? -2.780 -4.226 -15.325 1.00 97.31 230 ILE A C 1
ATOM 1844 O O . ILE A 1 230 ? -3.510 -3.488 -14.665 1.00 97.31 230 ILE A O 1
ATOM 1848 N N . VAL A 1 231 ? -3.249 -4.939 -16.352 1.00 96.69 231 VAL A N 1
ATOM 1849 C CA . VAL A 1 231 ? -4.663 -4.923 -16.766 1.00 96.69 231 VAL A CA 1
ATOM 1850 C C . VAL A 1 231 ? -5.570 -5.399 -15.628 1.00 96.69 231 VAL A C 1
ATOM 1852 O O . VAL A 1 231 ? -6.503 -4.686 -15.258 1.00 96.69 231 VAL A O 1
ATOM 1855 N N . LYS A 1 232 ? -5.255 -6.538 -14.995 1.00 96.38 232 LYS A N 1
ATOM 1856 C CA . LYS A 1 232 ? -6.023 -7.065 -13.850 1.00 96.38 232 LYS A CA 1
ATOM 1857 C C . LYS A 1 232 ? -6.052 -6.086 -12.668 1.00 96.38 232 LYS A C 1
ATOM 1859 O O . LYS A 1 232 ? -7.110 -5.828 -12.099 1.00 96.38 232 LYS A O 1
ATOM 1864 N N . LEU A 1 233 ? -4.907 -5.499 -12.322 1.00 96.50 233 LEU A N 1
ATOM 1865 C CA . LEU A 1 233 ? -4.762 -4.562 -11.201 1.00 96.50 233 LEU A CA 1
ATOM 1866 C C . LEU A 1 233 ? -5.335 -3.166 -11.477 1.00 96.50 233 LEU A C 1
ATOM 1868 O O . LEU A 1 233 ? -5.518 -2.376 -10.552 1.00 96.50 233 LEU A O 1
ATOM 1872 N N . THR A 1 234 ? -5.629 -2.846 -12.734 1.00 96.25 234 THR A N 1
ATOM 1873 C CA . THR A 1 234 ? -6.249 -1.575 -13.136 1.00 96.25 234 THR A CA 1
ATOM 1874 C C . THR A 1 234 ? -7.693 -1.753 -13.606 1.00 96.25 234 THR A C 1
ATOM 1876 O O . THR A 1 234 ? -8.295 -0.813 -14.128 1.00 96.25 234 THR A O 1
ATOM 1879 N N . ALA A 1 235 ? -8.271 -2.939 -13.397 1.00 95.88 235 ALA A N 1
ATOM 1880 C CA . ALA A 1 235 ? -9.650 -3.236 -13.742 1.00 95.88 235 ALA A CA 1
ATOM 1881 C C . ALA A 1 235 ? -10.627 -2.395 -12.907 1.00 95.88 235 ALA A C 1
ATOM 1883 O O . ALA A 1 235 ? -10.516 -2.300 -11.681 1.00 95.88 235 ALA A O 1
ATOM 1884 N N . LYS A 1 236 ? -11.648 -1.845 -13.574 1.00 93.88 236 LYS A N 1
ATOM 1885 C CA . LYS A 1 236 ? -12.695 -1.016 -12.953 1.00 93.88 236 LYS A CA 1
ATOM 1886 C C . LYS A 1 236 ? -13.370 -1.721 -11.770 1.00 93.88 236 LYS A C 1
ATOM 1888 O O . LYS A 1 236 ? -13.551 -1.104 -10.725 1.00 93.88 236 LYS A O 1
ATOM 1893 N N . LYS A 1 237 ? -13.685 -3.017 -11.909 1.00 92.50 237 LYS A N 1
ATOM 1894 C CA . LYS A 1 237 ? -14.320 -3.841 -10.860 1.00 92.50 237 LYS A CA 1
ATOM 1895 C C . LYS A 1 237 ? -13.483 -3.901 -9.578 1.00 92.50 237 LYS A C 1
ATOM 1897 O O . LYS A 1 237 ? -14.033 -3.771 -8.491 1.00 92.50 237 LYS A O 1
ATOM 1902 N N . LEU A 1 238 ? -12.163 -4.055 -9.707 1.00 93.50 238 LEU A N 1
ATOM 1903 C CA . LEU A 1 238 ? -11.242 -4.053 -8.571 1.00 93.50 238 LEU A CA 1
ATOM 1904 C C . LEU A 1 238 ? -11.149 -2.659 -7.947 1.00 93.50 238 LEU A C 1
ATOM 1906 O O . LEU A 1 238 ? -11.384 -2.500 -6.755 1.00 93.50 238 LEU A O 1
ATOM 1910 N N . LEU A 1 239 ? -10.839 -1.646 -8.760 1.00 93.50 239 LEU A N 1
ATOM 1911 C CA . LEU A 1 239 ? -10.587 -0.292 -8.268 1.00 93.50 239 LEU A CA 1
ATOM 1912 C C . LEU A 1 239 ? -11.837 0.361 -7.656 1.00 93.50 239 LEU A C 1
ATOM 1914 O O . LEU A 1 239 ? -11.700 1.172 -6.743 1.00 93.50 239 LEU A O 1
ATOM 1918 N N . ARG A 1 240 ? -13.048 -0.037 -8.079 1.00 91.94 240 ARG A N 1
ATOM 1919 C CA . ARG A 1 240 ? -14.314 0.396 -7.463 1.00 91.94 240 ARG A CA 1
ATOM 1920 C C . ARG A 1 240 ? -14.361 0.069 -5.967 1.00 91.94 240 ARG A C 1
ATOM 1922 O O . ARG A 1 240 ? -14.786 0.912 -5.190 1.00 91.94 240 ARG A O 1
ATOM 1929 N N . ARG A 1 241 ? -13.842 -1.097 -5.570 1.00 91.88 241 ARG A N 1
ATOM 1930 C CA . ARG A 1 241 ? -13.758 -1.560 -4.171 1.00 91.88 241 ARG A CA 1
ATOM 1931 C C . ARG A 1 241 ? -12.650 -0.865 -3.371 1.00 91.88 241 ARG A C 1
ATOM 1933 O O . ARG A 1 241 ? -12.449 -1.148 -2.199 1.00 91.88 241 ARG A O 1
ATOM 1940 N N . CYS A 1 242 ? -11.865 -0.006 -4.014 1.00 91.88 242 CYS A N 1
ATOM 1941 C CA . CYS A 1 242 ? -10.775 0.733 -3.385 1.00 91.88 242 CYS A CA 1
ATOM 1942 C C . CYS A 1 242 ? -11.004 2.246 -3.416 1.00 91.88 242 CYS A C 1
ATOM 1944 O O . CYS A 1 242 ? -10.151 2.985 -2.930 1.00 91.88 242 CYS A O 1
ATOM 1946 N N . LEU A 1 243 ? -12.139 2.720 -3.949 1.00 89.75 243 LEU A N 1
ATOM 1947 C CA . LEU A 1 243 ? -12.430 4.146 -4.137 1.00 89.75 243 LEU A CA 1
ATOM 1948 C C . LEU A 1 243 ? -12.285 4.944 -2.844 1.00 89.75 243 LEU A C 1
ATOM 1950 O O . LEU A 1 243 ? -11.705 6.025 -2.852 1.00 89.75 243 LEU A O 1
ATOM 1954 N N . ARG A 1 244 ? -12.733 4.371 -1.727 1.00 86.25 244 ARG A N 1
ATOM 1955 C CA . ARG A 1 244 ? -12.696 5.000 -0.400 1.00 86.25 244 ARG A CA 1
ATOM 1956 C C . ARG A 1 244 ? -11.308 5.010 0.246 1.00 86.25 244 ARG A C 1
ATOM 1958 O O . ARG A 1 244 ? -11.135 5.577 1.318 1.00 86.25 244 ARG A O 1
ATOM 1965 N N . GLY A 1 245 ? -10.325 4.347 -0.362 1.00 87.69 245 GLY A N 1
ATOM 1966 C CA . GLY A 1 245 ? -8.951 4.314 0.121 1.00 87.69 245 GLY A CA 1
ATOM 1967 C C . GLY A 1 245 ? -8.779 3.714 1.524 1.00 87.69 245 GLY A C 1
ATOM 1968 O O . GLY A 1 245 ? -7.871 4.101 2.264 1.00 87.69 245 GLY A O 1
ATOM 1969 N N . LEU A 1 246 ? -9.659 2.784 1.905 1.00 88.62 246 LEU A N 1
ATOM 1970 C CA . LEU A 1 246 ? -9.730 2.246 3.261 1.00 88.62 246 LEU A CA 1
ATOM 1971 C C . LEU A 1 246 ? -8.502 1.400 3.623 1.00 88.62 246 LEU A C 1
ATOM 1973 O O . LEU A 1 246 ? -7.863 0.751 2.787 1.00 88.62 246 LEU A O 1
ATOM 1977 N N . THR A 1 247 ? -8.189 1.379 4.916 1.00 87.56 247 THR A N 1
ATOM 1978 C CA . THR A 1 247 ? -7.146 0.522 5.491 1.00 87.56 247 THR A CA 1
ATOM 1979 C C . THR A 1 247 ? -7.774 -0.572 6.345 1.00 87.56 247 THR A C 1
ATOM 1981 O O . THR A 1 247 ? -8.948 -0.507 6.687 1.00 87.56 247 THR A O 1
ATOM 1984 N N . GLN A 1 248 ? -6.991 -1.596 6.676 1.00 83.00 248 GLN A N 1
ATOM 1985 C CA . GLN A 1 248 ? -7.452 -2.733 7.475 1.00 83.00 248 GLN A CA 1
ATOM 1986 C C . GLN A 1 248 ? -7.653 -2.376 8.962 1.00 83.00 248 GLN A C 1
ATOM 1988 O O . GLN A 1 248 ? -8.463 -3.001 9.641 1.00 83.00 248 GLN A O 1
ATOM 1993 N N . ASN A 1 249 ? -6.962 -1.336 9.442 1.00 85.31 249 ASN A N 1
ATOM 1994 C CA . ASN A 1 249 ? -6.860 -1.007 10.862 1.00 85.31 249 ASN A CA 1
ATOM 1995 C C . ASN A 1 249 ? -8.214 -0.753 11.559 1.00 85.31 249 ASN A C 1
ATOM 1997 O O . ASN A 1 249 ? -8.395 -1.285 12.651 1.00 85.31 249 ASN A O 1
ATOM 2001 N N . PRO A 1 250 ? -9.182 -0.008 10.980 1.00 83.75 250 PRO A N 1
ATOM 2002 C CA . PRO A 1 250 ? -10.494 0.166 11.606 1.00 83.75 250 PRO A CA 1
ATOM 2003 C C . PRO A 1 250 ? -11.240 -1.159 11.799 1.00 83.75 250 PRO A C 1
ATOM 2005 O O . PRO A 1 250 ? -11.738 -1.420 12.888 1.00 83.75 250 PRO A O 1
ATOM 2008 N N . ASN A 1 251 ? -11.241 -2.029 10.784 1.00 84.44 251 ASN A N 1
ATOM 2009 C CA . ASN A 1 251 ? -11.929 -3.320 10.856 1.00 84.44 251 ASN A CA 1
ATOM 2010 C C . ASN A 1 251 ? -11.264 -4.260 11.867 1.00 84.44 251 ASN A C 1
ATOM 2012 O O . ASN A 1 251 ? -11.953 -4.918 12.638 1.00 84.44 251 ASN A O 1
ATOM 2016 N N . GLU A 1 252 ? -9.930 -4.321 11.893 1.00 87.62 252 GLU A N 1
ATOM 2017 C CA . GLU A 1 252 ? -9.199 -5.103 12.900 1.00 87.62 252 GLU A CA 1
ATOM 2018 C C . GLU A 1 252 ? -9.444 -4.587 14.316 1.00 87.62 252 GLU A C 1
ATOM 2020 O O . GLU A 1 252 ? -9.645 -5.382 15.231 1.00 87.62 252 GLU A O 1
ATOM 2025 N N . SER A 1 253 ? -9.477 -3.265 14.487 1.00 88.62 253 SER A N 1
ATOM 2026 C CA . SER A 1 253 ? -9.708 -2.640 15.788 1.00 88.62 253 SER A CA 1
ATOM 2027 C C . SER A 1 253 ? -11.126 -2.907 16.295 1.00 88.62 253 SER A C 1
ATOM 2029 O O . SER A 1 253 ? -11.285 -3.302 17.447 1.00 88.62 253 SER A O 1
ATOM 2031 N N . LEU A 1 254 ? -12.149 -2.766 15.444 1.00 90.38 254 LEU A N 1
ATOM 2032 C CA . LEU A 1 254 ? -13.534 -3.088 15.799 1.00 90.38 254 LEU A CA 1
ATOM 2033 C C . LEU A 1 254 ? -13.695 -4.577 16.127 1.00 90.38 254 LEU A C 1
ATOM 2035 O O . LEU A 1 254 ? -14.277 -4.923 17.151 1.00 90.38 254 LEU A O 1
ATOM 2039 N N . ASN A 1 255 ? -13.122 -5.457 15.302 1.00 90.56 255 ASN A N 1
ATOM 2040 C CA . ASN A 1 255 ? -13.128 -6.893 15.565 1.00 90.56 255 ASN A CA 1
ATOM 2041 C C . ASN A 1 255 ? -12.457 -7.216 16.903 1.00 90.56 255 ASN A C 1
ATOM 2043 O O . ASN A 1 255 ? -12.978 -8.021 17.664 1.00 90.56 255 ASN A O 1
ATOM 2047 N N . SER A 1 256 ? -11.332 -6.577 17.229 1.00 91.75 256 SER A N 1
ATOM 2048 C CA . SER A 1 256 ? -10.679 -6.769 18.527 1.00 91.75 256 SER A CA 1
ATOM 2049 C C . SER A 1 256 ? -11.584 -6.380 19.699 1.00 91.75 256 SER A C 1
ATOM 2051 O O . SER A 1 256 ? -11.539 -7.051 20.726 1.00 91.75 256 SER A O 1
ATOM 2053 N N . VAL A 1 257 ? -12.396 -5.326 19.561 1.00 91.75 257 VAL A N 1
ATOM 2054 C CA . VAL A 1 257 ? -13.388 -4.946 20.581 1.00 91.75 257 VAL A CA 1
ATOM 2055 C C . VAL A 1 257 ? -14.478 -6.010 20.672 1.00 91.75 257 VAL A C 1
ATOM 2057 O O . VAL A 1 257 ? -14.748 -6.498 21.765 1.00 91.75 257 VAL A O 1
ATOM 2060 N N . LEU A 1 258 ? -15.047 -6.429 19.540 1.00 93.81 258 LEU A N 1
ATOM 2061 C CA . LEU A 1 258 ? -16.079 -7.467 19.504 1.00 93.81 258 LEU A CA 1
ATOM 2062 C C . LEU A 1 258 ? -15.619 -8.750 20.204 1.00 93.81 258 LEU A C 1
ATOM 2064 O O . LEU A 1 258 ? -16.307 -9.257 21.085 1.00 93.81 258 LEU A O 1
ATOM 2068 N N . TRP A 1 259 ? -14.417 -9.228 19.878 1.00 93.31 259 TRP A N 1
ATOM 2069 C CA . TRP A 1 259 ? -13.878 -10.460 20.455 1.00 93.31 259 TRP A CA 1
ATOM 2070 C C . TRP A 1 259 ? -13.450 -10.328 21.921 1.00 93.31 259 TRP A C 1
ATOM 2072 O O . TRP A 1 259 ? -13.237 -11.342 22.583 1.00 93.31 259 TRP A O 1
ATOM 2082 N N . SER A 1 260 ? -13.334 -9.100 22.436 1.00 91.38 260 SER A N 1
ATOM 2083 C CA . SER A 1 260 ? -13.156 -8.851 23.871 1.00 91.38 260 SER A CA 1
ATOM 2084 C C . SER A 1 260 ? -14.468 -8.927 24.657 1.00 91.38 260 SER A C 1
ATOM 2086 O O . SER A 1 260 ? -14.429 -9.162 25.860 1.00 91.38 260 SER A O 1
ATOM 2088 N N . ILE A 1 261 ? -15.611 -8.751 23.981 1.00 90.81 261 ILE A N 1
ATOM 2089 C CA . ILE A 1 261 ? -16.953 -8.882 24.564 1.00 90.81 261 ILE A CA 1
ATOM 2090 C C . ILE A 1 261 ? -17.418 -10.341 24.473 1.00 90.81 261 ILE A C 1
ATOM 2092 O O . ILE A 1 261 ? -17.854 -10.907 25.470 1.00 90.81 261 ILE A O 1
ATOM 2096 N N . ILE A 1 262 ? -17.274 -10.965 23.297 1.00 93.00 262 ILE A N 1
ATOM 2097 C CA . ILE A 1 262 ? -17.615 -12.376 23.056 1.00 93.00 262 ILE A CA 1
ATOM 2098 C C . ILE A 1 262 ? -16.392 -13.160 22.591 1.00 93.00 262 ILE A C 1
ATOM 2100 O O . ILE A 1 262 ? -15.823 -12.902 21.534 1.00 93.00 262 ILE A O 1
ATOM 2104 N N . THR A 1 263 ? -15.953 -14.146 23.367 1.00 90.12 263 THR A N 1
ATOM 2105 C CA . THR A 1 263 ? -14.710 -14.862 23.057 1.00 90.12 263 THR A CA 1
ATOM 2106 C C . THR A 1 263 ? -14.901 -15.867 21.923 1.00 90.12 263 THR A C 1
ATOM 2108 O O . THR A 1 263 ? -15.810 -16.688 21.966 1.00 90.12 263 THR A O 1
ATOM 2111 N N . LYS A 1 264 ? -13.976 -15.916 20.958 1.00 88.75 264 LYS A N 1
ATOM 2112 C CA . LYS A 1 264 ? -14.027 -16.888 19.843 1.00 88.75 264 LYS A CA 1
ATOM 2113 C C . LYS A 1 264 ? -13.959 -18.361 20.262 1.00 88.75 264 LYS A C 1
ATOM 2115 O O . LYS A 1 264 ? -14.274 -19.230 19.463 1.00 88.75 264 LYS A O 1
ATOM 2120 N N . SER A 1 265 ? -13.504 -18.640 21.480 1.00 91.31 265 SER A N 1
ATOM 2121 C CA . SER A 1 265 ? -13.364 -19.992 22.028 1.00 91.31 265 SER A CA 1
ATOM 2122 C C . SER A 1 265 ? -14.690 -20.642 22.428 1.00 91.31 265 SER A C 1
ATOM 2124 O O . SER A 1 265 ? -14.690 -21.808 22.809 1.00 91.31 265 SER A O 1
ATOM 2126 N N . LYS A 1 266 ? -15.803 -19.902 22.389 1.00 89.62 266 LYS A N 1
ATOM 2127 C CA . LYS A 1 266 ? -17.123 -20.395 22.784 1.00 89.62 266 LYS A CA 1
ATOM 2128 C C . LYS A 1 266 ? -18.133 -20.155 21.671 1.00 89.62 266 LYS A C 1
ATOM 2130 O O . LYS A 1 266 ? -18.085 -19.131 20.985 1.00 89.62 266 LYS A O 1
ATOM 2135 N N . ASN A 1 267 ? -19.077 -21.079 21.544 1.00 90.44 267 ASN A N 1
ATOM 2136 C CA . ASN A 1 267 ? -20.241 -20.897 20.688 1.00 90.44 267 ASN A CA 1
ATOM 2137 C C . ASN A 1 267 ? -21.204 -19.909 21.352 1.00 90.44 267 ASN A C 1
ATOM 2139 O O . ASN A 1 267 ? -21.438 -19.973 22.558 1.00 90.44 267 ASN A O 1
ATOM 2143 N N . HIS A 1 268 ? -21.745 -18.989 20.562 1.00 91.00 268 HIS A N 1
ATOM 2144 C CA . HIS A 1 268 ? -22.686 -17.970 21.015 1.00 91.00 268 HIS A CA 1
ATOM 2145 C C . HIS A 1 268 ? -23.904 -17.988 20.093 1.00 91.00 268 HIS A C 1
ATOM 2147 O O . HIS A 1 268 ? -23.751 -18.082 18.876 1.00 91.00 268 HIS A O 1
ATOM 2153 N N . GLY A 1 269 ? -25.105 -17.875 20.661 1.00 93.31 269 GLY A N 1
ATOM 2154 C CA . GLY A 1 269 ? -26.334 -17.767 19.874 1.00 93.31 269 GLY A CA 1
ATOM 2155 C C . GLY A 1 269 ? -26.414 -16.448 19.098 1.00 93.31 269 GLY A C 1
ATOM 2156 O O . GLY A 1 269 ? -25.798 -15.448 19.479 1.00 93.31 269 GLY A O 1
ATOM 2157 N N . PHE A 1 270 ? -27.223 -16.422 18.037 1.00 90.62 270 PHE A N 1
ATOM 2158 C CA . PHE A 1 270 ? -27.379 -15.261 17.150 1.00 90.62 270 PHE A CA 1
ATOM 2159 C C . PHE A 1 270 ? -27.673 -13.952 17.902 1.00 90.62 270 PHE A C 1
ATOM 2161 O O . PHE A 1 270 ? -26.995 -12.946 17.684 1.00 90.62 270 PHE A O 1
ATOM 2168 N N . ARG A 1 271 ? -28.627 -13.969 18.846 1.00 91.38 271 ARG A N 1
ATOM 2169 C CA . ARG A 1 271 ? -29.010 -12.787 19.644 1.00 91.38 271 ARG A CA 1
ATOM 2170 C C . ARG A 1 271 ? -27.831 -12.214 20.445 1.00 91.38 271 ARG A C 1
ATOM 2172 O O . ARG A 1 271 ? -27.640 -11.000 20.469 1.00 91.38 271 ARG A O 1
ATOM 2179 N N . ALA A 1 272 ? -26.998 -13.078 21.029 1.00 91.62 272 ALA A N 1
ATOM 2180 C CA . ALA A 1 272 ? -25.815 -12.672 21.789 1.00 91.62 272 ALA A CA 1
ATOM 2181 C C . ALA A 1 272 ? -24.742 -12.050 20.885 1.00 91.62 272 ALA A C 1
ATOM 2183 O O . ALA A 1 272 ? -24.165 -11.014 21.224 1.00 91.62 272 ALA A O 1
ATOM 2184 N N . VAL A 1 273 ? -24.506 -12.642 19.709 1.00 92.06 273 VAL A N 1
ATOM 2185 C CA . VAL A 1 273 ? -23.574 -12.096 18.711 1.00 92.06 273 VAL A CA 1
ATOM 2186 C C . VAL A 1 273 ? -24.053 -10.733 18.215 1.00 92.06 273 VAL A C 1
ATOM 2188 O O . VAL A 1 273 ? -23.267 -9.787 18.178 1.00 92.06 273 VAL A O 1
ATOM 2191 N N . ARG A 1 274 ? -25.347 -10.602 17.902 1.00 91.06 274 ARG A N 1
ATOM 2192 C CA . ARG A 1 274 ? -25.961 -9.349 17.443 1.00 91.06 274 ARG A CA 1
ATOM 2193 C C . ARG A 1 274 ? -25.843 -8.238 18.487 1.00 91.06 274 ARG A C 1
ATOM 2195 O O . ARG A 1 274 ? -25.359 -7.155 18.160 1.00 91.06 274 ARG A O 1
ATOM 2202 N N . GLY A 1 275 ? -26.218 -8.511 19.738 1.00 90.94 275 GLY A N 1
ATOM 2203 C CA . GLY A 1 275 ? -26.103 -7.539 20.831 1.00 90.94 275 GLY A CA 1
ATOM 2204 C C . GLY A 1 275 ? -24.654 -7.118 21.081 1.00 90.94 275 GLY A C 1
ATOM 2205 O O . GLY A 1 275 ? -24.352 -5.933 21.205 1.00 90.94 275 GLY A O 1
ATOM 2206 N N . SER A 1 276 ? -23.727 -8.076 21.043 1.00 92.44 276 SER A N 1
ATOM 2207 C CA . SER A 1 276 ? -22.299 -7.807 21.240 1.00 92.44 276 SER A CA 1
ATOM 2208 C C . SER A 1 276 ? -21.687 -7.008 20.093 1.00 92.44 276 SER A C 1
ATOM 2210 O O . SER A 1 276 ? -20.838 -6.156 20.337 1.00 92.44 276 SER A O 1
ATOM 2212 N N . ALA A 1 277 ? -22.124 -7.232 18.851 1.00 93.12 277 ALA A N 1
ATOM 2213 C CA . ALA A 1 277 ? -21.711 -6.439 17.695 1.00 93.12 277 ALA A CA 1
ATOM 2214 C C . ALA A 1 277 ? -22.186 -4.983 17.800 1.00 93.12 277 ALA A C 1
ATOM 2216 O O . ALA A 1 277 ? -21.392 -4.070 17.562 1.00 93.12 277 ALA A O 1
ATOM 2217 N N . ALA A 1 278 ? -23.436 -4.759 18.219 1.00 91.44 278 ALA A N 1
ATOM 2218 C CA . ALA A 1 278 ? -23.959 -3.417 18.473 1.00 91.44 278 ALA A CA 1
ATOM 2219 C C . ALA A 1 278 ? -23.179 -2.718 19.600 1.00 91.44 278 ALA A C 1
ATOM 2221 O O . ALA A 1 278 ? -22.680 -1.605 19.414 1.00 91.44 278 ALA A O 1
ATOM 2222 N N . LEU A 1 279 ? -22.967 -3.408 20.725 1.00 91.31 279 LEU A N 1
ATOM 2223 C CA . LEU A 1 279 ? -22.205 -2.885 21.858 1.00 91.31 279 LEU A CA 1
ATOM 2224 C C . LEU A 1 279 ? -20.746 -2.584 21.484 1.00 91.31 279 LEU A C 1
ATOM 2226 O O . LEU A 1 279 ? -20.204 -1.544 21.862 1.00 91.31 279 LEU A O 1
ATOM 2230 N N . ALA A 1 280 ? -20.112 -3.456 20.696 1.00 93.38 280 ALA A N 1
ATOM 2231 C CA . ALA A 1 280 ? -18.760 -3.252 20.187 1.00 93.38 280 ALA A CA 1
ATOM 2232 C C . ALA A 1 280 ? -18.673 -2.014 19.290 1.00 93.38 280 ALA A C 1
ATOM 2234 O O . ALA A 1 280 ? -17.726 -1.240 19.422 1.00 93.38 280 ALA A O 1
ATOM 2235 N N . ALA A 1 281 ? -19.652 -1.804 18.406 1.00 92.25 281 ALA A N 1
ATOM 2236 C CA . ALA A 1 281 ? -19.710 -0.628 17.543 1.00 92.25 281 ALA A CA 1
ATOM 2237 C C . ALA A 1 281 ? -19.884 0.665 18.358 1.00 92.25 281 ALA A C 1
ATOM 2239 O O . ALA A 1 281 ? -19.149 1.631 18.136 1.00 92.25 281 ALA A O 1
ATOM 2240 N N . MET A 1 282 ? -20.784 0.664 19.349 1.00 91.00 282 MET A N 1
ATOM 2241 C CA . MET A 1 282 ? -20.962 1.786 20.279 1.00 91.00 282 MET A CA 1
ATOM 2242 C C . MET A 1 282 ? -19.662 2.092 21.029 1.00 91.00 282 MET A C 1
ATOM 2244 O O . MET A 1 282 ? -19.187 3.229 21.021 1.00 91.00 282 MET A O 1
ATOM 2248 N N . TYR A 1 283 ? -19.040 1.072 21.624 1.00 90.12 283 TYR A N 1
ATOM 2249 C CA . TYR A 1 283 ? -17.793 1.215 22.372 1.00 90.12 283 TYR A CA 1
ATOM 2250 C C . TYR A 1 283 ? -16.627 1.674 21.486 1.00 90.12 283 TYR A C 1
ATOM 2252 O O . TYR A 1 283 ? -15.796 2.481 21.904 1.00 90.12 283 TYR A O 1
ATOM 2260 N N . PHE A 1 284 ? -16.545 1.180 20.251 1.00 89.44 284 PHE A N 1
ATOM 2261 C CA . PHE A 1 284 ? -15.504 1.564 19.304 1.00 89.44 284 PHE A CA 1
ATOM 2262 C C . PHE A 1 284 ? -15.596 3.052 18.941 1.00 89.44 284 PHE A C 1
ATOM 2264 O O . PHE A 1 284 ? -14.588 3.763 19.016 1.00 89.44 284 PHE A O 1
ATOM 2271 N N . ASN A 1 285 ? -16.804 3.526 18.621 1.00 88.12 285 ASN A N 1
ATOM 2272 C CA . ASN A 1 285 ? -17.048 4.901 18.188 1.00 88.12 285 ASN A CA 1
ATOM 2273 C C . ASN A 1 285 ? -16.977 5.902 19.350 1.00 88.12 285 ASN A C 1
ATOM 2275 O O . ASN A 1 285 ? -16.279 6.911 19.256 1.00 88.12 285 ASN A O 1
ATOM 2279 N N . SER A 1 286 ? -17.635 5.597 20.469 1.00 86.19 286 SER A N 1
ATOM 2280 C CA . SER A 1 286 ? -17.835 6.542 21.578 1.00 86.19 286 SER A CA 1
ATOM 2281 C C . SER A 1 286 ? -16.918 6.284 22.781 1.00 86.19 286 SER A C 1
ATOM 2283 O O . SER A 1 286 ? -16.855 7.083 23.716 1.00 86.19 286 SER A O 1
ATOM 2285 N N . GLY A 1 287 ? -16.148 5.192 22.768 1.00 86.25 287 GLY A N 1
ATOM 2286 C CA . GLY A 1 287 ? -15.351 4.758 23.915 1.00 86.25 287 GLY A CA 1
ATOM 2287 C C . GLY A 1 287 ? -16.210 4.183 25.043 1.00 86.25 287 GLY A C 1
ATOM 2288 O O . GLY A 1 287 ? -17.416 4.015 24.915 1.00 86.25 287 GLY A O 1
ATOM 2289 N N . GLY A 1 288 ? -15.583 3.896 26.186 1.00 84.69 288 GLY A N 1
ATOM 2290 C CA . GLY A 1 288 ? -16.260 3.236 27.307 1.00 84.69 288 GLY A CA 1
ATOM 2291 C C . GLY A 1 288 ? -17.310 4.067 28.038 1.00 84.69 288 GLY A C 1
ATOM 2292 O O . GLY A 1 288 ? -18.102 3.494 28.772 1.00 84.69 288 GLY A O 1
ATOM 2293 N N . ILE A 1 289 ? -17.356 5.384 27.827 1.00 87.75 289 ILE A N 1
ATOM 2294 C CA . ILE A 1 289 ? -18.326 6.270 28.491 1.00 87.75 289 ILE A CA 1
ATOM 2295 C C . ILE A 1 289 ? -19.760 5.932 28.060 1.00 87.75 289 ILE A C 1
ATOM 2297 O O . ILE A 1 289 ? -20.664 5.987 28.887 1.00 87.75 289 ILE A O 1
ATOM 2301 N N . ILE A 1 290 ? -19.961 5.489 26.812 1.00 88.94 290 ILE A N 1
ATOM 2302 C CA . ILE A 1 290 ? -21.286 5.105 26.300 1.00 88.94 290 ILE A CA 1
ATOM 2303 C C . ILE A 1 290 ? -21.899 3.921 27.061 1.00 88.94 290 ILE A C 1
ATOM 2305 O O . ILE A 1 290 ? -23.115 3.787 27.117 1.00 88.94 290 ILE A O 1
ATOM 2309 N N . LEU A 1 291 ? -21.066 3.082 27.691 1.00 88.12 291 LEU A N 1
ATOM 2310 C CA . LEU A 1 291 ? -21.546 1.957 28.491 1.00 88.12 291 LEU A CA 1
ATOM 2311 C C . LEU A 1 291 ? -22.308 2.429 29.732 1.00 88.12 291 LEU A C 1
ATOM 2313 O O . LEU A 1 291 ? -23.182 1.719 30.206 1.00 88.12 291 LEU A O 1
ATOM 2317 N N . ILE A 1 292 ? -21.993 3.620 30.251 1.00 90.12 292 ILE A N 1
ATOM 2318 C CA . ILE A 1 292 ? -22.682 4.181 31.418 1.00 90.12 292 ILE A CA 1
ATOM 2319 C C . ILE A 1 292 ? -24.145 4.459 31.069 1.00 90.12 292 ILE A C 1
ATOM 2321 O O . ILE A 1 292 ? -25.032 4.104 31.838 1.00 90.12 292 ILE A O 1
ATOM 2325 N N . ASP A 1 293 ? -24.380 5.079 29.914 1.00 89.25 293 ASP A N 1
ATOM 2326 C CA . ASP A 1 293 ? -25.720 5.386 29.416 1.00 89.25 293 ASP A CA 1
ATOM 2327 C C . ASP A 1 293 ? -26.491 4.101 29.082 1.00 89.25 293 ASP A C 1
ATOM 2329 O O . ASP A 1 293 ? -27.594 3.895 29.578 1.00 89.25 293 ASP A O 1
ATOM 2333 N N . TYR A 1 294 ? -25.843 3.170 28.374 1.00 89.62 294 TYR A N 1
ATOM 2334 C CA . TYR A 1 294 ? -26.402 1.850 28.071 1.00 89.62 294 TYR A CA 1
ATOM 2335 C C . TYR A 1 294 ? -26.855 1.089 29.330 1.00 89.62 294 TYR A C 1
ATOM 2337 O O . TYR A 1 294 ? -27.979 0.598 29.394 1.00 89.62 294 TYR A O 1
ATOM 2345 N N . PHE A 1 295 ? -26.008 1.004 30.363 1.00 90.62 295 PHE A N 1
ATOM 2346 C CA . PHE A 1 295 ? -26.363 0.304 31.600 1.00 90.62 295 PHE A CA 1
ATOM 2347 C C . PHE A 1 295 ? -27.505 0.992 32.349 1.00 90.62 295 PHE A C 1
ATOM 2349 O O . PHE A 1 295 ? -28.420 0.309 32.801 1.00 90.62 295 PHE A O 1
ATOM 2356 N N . LYS A 1 296 ? -27.504 2.329 32.419 1.00 90.62 296 LYS A N 1
ATOM 2357 C CA . LYS A 1 296 ? -28.592 3.090 33.048 1.00 90.62 296 LYS A CA 1
ATOM 2358 C C . LYS A 1 296 ? -29.933 2.868 32.350 1.00 90.62 296 LYS A C 1
ATOM 2360 O O . LYS A 1 296 ? -30.927 2.646 33.032 1.00 90.62 296 LYS A O 1
ATOM 2365 N N . GLN A 1 297 ? -29.954 2.876 31.017 1.00 91.56 297 GLN A N 1
ATOM 2366 C CA . GLN A 1 297 ? -31.165 2.608 30.228 1.00 91.56 297 GLN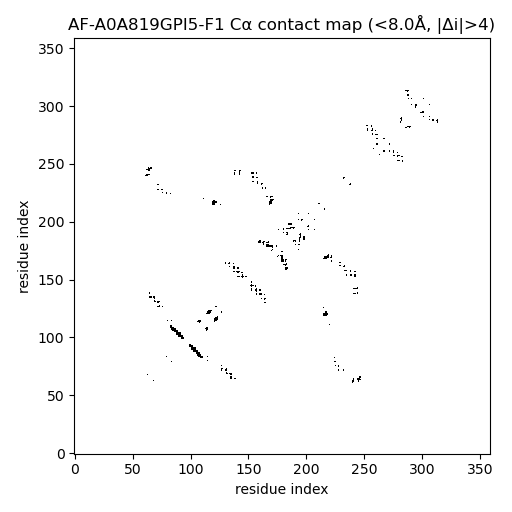 A CA 1
ATOM 2367 C C . GLN A 1 297 ? -31.723 1.198 30.463 1.00 91.56 297 GLN A C 1
ATOM 2369 O O . GLN A 1 297 ? -32.927 0.988 30.373 1.00 91.56 297 GLN A O 1
ATOM 2374 N N . HIS A 1 298 ? -30.865 0.243 30.825 1.00 89.69 298 HIS A N 1
ATOM 2375 C CA . HIS A 1 298 ? -31.258 -1.119 31.188 1.00 89.69 298 HIS A CA 1
ATOM 2376 C C . HIS A 1 298 ? -31.459 -1.334 32.697 1.00 89.69 298 HIS A C 1
ATOM 2378 O O . HIS A 1 298 ? -31.499 -2.474 33.154 1.00 89.69 298 HIS A O 1
ATOM 2384 N N . GLY A 1 299 ? -31.578 -0.260 33.486 1.00 93.00 299 GLY A N 1
ATOM 2385 C CA . GLY A 1 299 ? -31.837 -0.345 34.927 1.00 93.00 299 GLY A CA 1
ATOM 2386 C C . GLY A 1 299 ? -30.652 -0.853 35.756 1.00 93.00 299 GLY A C 1
ATOM 2387 O O . GLY A 1 299 ? -30.816 -1.210 36.921 1.00 93.00 299 GLY A O 1
ATOM 2388 N N . ILE A 1 300 ? -29.448 -0.890 35.181 1.00 92.75 300 ILE A N 1
ATOM 2389 C CA . ILE A 1 300 ? -28.230 -1.322 35.866 1.00 92.75 300 ILE A CA 1
ATOM 2390 C C . ILE A 1 300 ? -27.536 -0.094 36.458 1.00 92.75 300 ILE A C 1
ATOM 2392 O O . ILE A 1 300 ? -27.022 0.772 35.744 1.00 92.75 300 ILE A O 1
ATOM 2396 N N . ASN A 1 301 ? -27.474 -0.044 37.789 1.00 91.00 301 ASN A N 1
ATOM 2397 C CA . ASN A 1 301 ? -26.758 1.007 38.502 1.00 91.00 301 ASN A CA 1
ATOM 2398 C C . ASN A 1 301 ? -25.246 0.886 38.287 1.00 91.00 301 ASN A C 1
ATOM 2400 O O . ASN A 1 301 ? -24.627 -0.141 38.565 1.00 91.00 301 ASN A O 1
ATOM 2404 N N . VAL A 1 302 ? -24.639 1.974 37.816 1.00 90.94 302 VAL A N 1
ATOM 2405 C CA . VAL A 1 302 ? -23.203 2.048 37.546 1.00 90.94 302 VAL A CA 1
ATOM 2406 C C . VAL A 1 302 ? -22.495 2.695 38.731 1.00 90.94 302 VAL A C 1
ATOM 2408 O O . VAL A 1 302 ? -22.798 3.833 39.084 1.00 90.94 302 VAL A O 1
ATOM 2411 N N . SER A 1 303 ? -21.526 1.998 39.329 1.00 93.44 303 SER A N 1
ATOM 2412 C CA . SER A 1 303 ? -20.764 2.532 40.461 1.00 93.44 303 SER A CA 1
ATOM 2413 C C . SER A 1 303 ? -19.886 3.720 40.060 1.00 93.44 303 SER A C 1
ATOM 2415 O O . SER A 1 303 ? -19.322 3.770 38.962 1.00 93.44 303 SER A O 1
ATOM 2417 N N . GLU A 1 304 ? -19.697 4.663 40.985 1.00 92.88 304 GLU A N 1
ATOM 2418 C CA . GLU A 1 304 ? -18.825 5.824 40.771 1.00 92.88 304 GLU A CA 1
ATOM 2419 C C . GLU A 1 304 ? -17.378 5.404 40.447 1.00 92.88 304 GLU A C 1
ATOM 2421 O O . GLU A 1 304 ? -16.690 6.030 39.637 1.00 92.88 304 GLU A O 1
ATOM 2426 N N . THR A 1 305 ? -16.927 4.285 41.018 1.00 93.75 305 THR A N 1
ATOM 2427 C CA . THR A 1 305 ? -15.627 3.667 40.741 1.00 93.75 305 THR A CA 1
ATOM 2428 C C . THR A 1 305 ? -15.495 3.242 39.280 1.00 93.75 305 THR A C 1
ATOM 2430 O O . THR A 1 305 ? -14.465 3.515 38.656 1.00 93.75 305 THR A O 1
ATOM 2433 N N . LEU A 1 306 ? -16.533 2.620 38.703 1.00 89.00 306 LEU A N 1
ATOM 2434 C CA . LEU A 1 306 ? -16.525 2.232 37.292 1.00 89.00 306 LEU A CA 1
ATOM 2435 C C . LEU A 1 306 ? -16.521 3.464 36.385 1.00 89.00 306 LEU A C 1
ATOM 2437 O O . LEU A 1 306 ? -15.747 3.512 35.428 1.00 89.00 306 LEU A O 1
ATOM 2441 N N . ILE A 1 307 ? -17.313 4.487 36.720 1.00 91.00 307 ILE A N 1
ATOM 2442 C CA . ILE A 1 307 ? -17.337 5.762 35.991 1.00 91.00 307 ILE A CA 1
ATOM 2443 C C . ILE A 1 307 ? -15.925 6.366 35.950 1.00 91.00 307 ILE A C 1
ATOM 2445 O O . ILE A 1 307 ? -15.384 6.598 34.864 1.00 91.00 307 ILE A O 1
ATOM 2449 N N . LYS A 1 308 ? -15.277 6.533 37.112 1.00 92.69 308 LYS A N 1
ATOM 2450 C CA . LYS A 1 308 ? -13.899 7.049 37.217 1.00 92.69 308 LYS A CA 1
ATOM 2451 C C . LYS A 1 308 ? -12.917 6.225 36.376 1.00 92.69 308 LYS A C 1
ATOM 2453 O O . LYS A 1 308 ? -12.113 6.796 35.635 1.00 92.69 308 LYS A O 1
ATOM 2458 N N . HIS A 1 309 ? -13.009 4.896 36.429 1.00 91.50 309 HIS A N 1
ATOM 2459 C CA . HIS A 1 309 ? -12.149 4.004 35.648 1.00 91.50 309 HIS A CA 1
ATOM 2460 C C . HIS A 1 309 ? -12.335 4.170 34.129 1.00 91.50 309 HIS A C 1
ATOM 2462 O O . HIS A 1 309 ? -11.351 4.237 33.384 1.00 91.50 309 HIS A O 1
ATOM 2468 N N . LEU A 1 310 ? -13.579 4.268 33.649 1.00 90.44 310 LEU A N 1
ATOM 2469 C CA . LEU A 1 310 ? -13.884 4.452 32.227 1.00 90.44 310 LEU A CA 1
ATOM 2470 C C . LEU A 1 310 ? -13.351 5.795 31.710 1.00 90.44 310 LEU A C 1
ATOM 2472 O O . LEU A 1 310 ? -12.701 5.830 30.660 1.00 90.44 310 LEU A O 1
ATOM 2476 N N . PHE A 1 311 ? -13.522 6.879 32.474 1.00 90.69 311 PHE A N 1
ATOM 2477 C CA . PHE A 1 311 ? -12.947 8.186 32.141 1.00 90.69 311 PHE A CA 1
ATOM 2478 C C . PHE A 1 311 ? -11.414 8.150 32.084 1.00 90.69 311 PHE A C 1
ATOM 2480 O O . PHE A 1 311 ? -10.819 8.656 31.128 1.00 90.69 311 PHE A O 1
ATOM 2487 N N . GLN A 1 312 ? -10.754 7.502 33.050 1.00 91.81 312 GLN A N 1
ATOM 2488 C CA . GLN A 1 312 ? -9.296 7.331 33.036 1.00 91.81 312 GLN A CA 1
ATOM 2489 C C . GLN A 1 312 ? -8.819 6.538 31.812 1.00 91.81 312 GLN A C 1
ATOM 2491 O O . GLN A 1 312 ? -7.841 6.931 31.168 1.00 91.81 312 GLN A O 1
ATOM 2496 N N . LYS A 1 313 ? -9.521 5.459 31.438 1.00 89.56 313 LYS A N 1
ATOM 2497 C CA . LYS A 1 313 ? -9.227 4.685 30.221 1.00 89.56 313 LYS A CA 1
ATOM 2498 C C . LYS A 1 313 ? -9.341 5.537 28.959 1.00 89.56 313 LYS A C 1
ATOM 2500 O O . LYS A 1 313 ? -8.442 5.489 28.117 1.00 89.56 313 LYS A O 1
ATOM 2505 N N . VAL A 1 314 ? -10.398 6.343 28.833 1.00 88.75 314 VAL A N 1
ATOM 2506 C CA . VAL A 1 314 ? -10.566 7.260 27.694 1.00 88.75 314 VAL A CA 1
ATOM 2507 C C . VAL A 1 314 ? -9.443 8.299 27.663 1.00 88.75 314 VAL A C 1
ATOM 2509 O O . VAL A 1 314 ? -8.815 8.475 26.616 1.00 88.75 314 VAL A O 1
ATOM 2512 N N . LYS A 1 315 ? -9.107 8.914 28.806 1.00 90.31 315 LYS A N 1
ATOM 2513 C CA . LYS A 1 315 ? -8.001 9.880 28.916 1.00 90.31 315 LYS A CA 1
ATOM 2514 C C . LYS A 1 315 ? -6.669 9.257 28.488 1.00 90.31 315 LYS A C 1
ATOM 2516 O O . LYS A 1 315 ? -5.974 9.819 27.644 1.00 90.31 315 LYS A O 1
ATOM 2521 N N . LYS A 1 316 ? -6.344 8.061 28.991 1.00 91.06 316 LYS A N 1
ATOM 2522 C CA . LYS A 1 316 ? -5.125 7.321 28.624 1.00 91.06 316 LYS A CA 1
ATOM 2523 C C . LYS A 1 316 ? -5.089 6.976 27.133 1.00 91.06 316 LYS A C 1
ATOM 2525 O O . LYS A 1 316 ? -4.051 7.144 26.499 1.00 91.06 316 LYS A O 1
ATOM 2530 N N . ARG A 1 317 ? -6.218 6.562 26.543 1.00 85.75 317 ARG A N 1
ATOM 2531 C CA . ARG A 1 317 ? -6.332 6.290 25.097 1.00 85.75 317 ARG A CA 1
ATOM 2532 C C . ARG A 1 317 ? -6.005 7.530 24.261 1.00 85.75 317 ARG A C 1
ATOM 2534 O O . ARG A 1 317 ? -5.238 7.433 23.305 1.00 85.75 317 ARG A O 1
ATOM 2541 N N . VAL A 1 318 ? -6.565 8.685 24.625 1.00 87.69 318 VAL A N 1
ATOM 2542 C CA . VAL A 1 318 ? -6.318 9.958 23.926 1.00 87.69 318 VAL A CA 1
ATOM 2543 C C . VAL A 1 318 ? -4.855 10.381 24.063 1.00 87.69 318 VAL A C 1
ATOM 2545 O O . VAL A 1 318 ? -4.239 10.735 23.060 1.00 87.69 318 VAL A O 1
ATOM 2548 N N . MET A 1 319 ? -4.279 10.287 25.265 1.00 91.94 319 MET A N 1
ATOM 2549 C CA . MET A 1 319 ? -2.862 10.595 25.497 1.00 91.94 319 MET A CA 1
ATOM 2550 C C . MET A 1 319 ? -1.944 9.710 24.649 1.00 91.94 319 MET A C 1
ATOM 2552 O O . MET A 1 319 ? -1.127 10.230 23.894 1.00 91.94 319 MET A O 1
ATOM 2556 N N . ASN A 1 320 ? -2.148 8.390 24.674 1.00 89.31 320 ASN A N 1
ATOM 2557 C CA . ASN A 1 320 ? -1.365 7.452 23.868 1.00 89.31 320 ASN A CA 1
ATOM 2558 C C . ASN A 1 320 ? -1.469 7.756 22.365 1.00 89.31 320 ASN A C 1
ATOM 2560 O O . ASN A 1 320 ? -0.476 7.674 21.647 1.00 89.31 320 ASN A O 1
ATOM 2564 N N . SER A 1 321 ? -2.660 8.123 21.880 1.00 86.69 321 SER A N 1
ATOM 2565 C CA . SER A 1 321 ? -2.864 8.514 20.480 1.00 86.69 321 SER A CA 1
ATOM 2566 C C . SER A 1 321 ? -2.049 9.758 20.109 1.00 86.69 321 SER A C 1
ATOM 2568 O O . SER A 1 321 ? -1.357 9.758 19.088 1.00 86.69 321 SER A O 1
ATOM 2570 N N . LYS A 1 322 ? -2.065 10.794 20.963 1.00 92.12 322 LYS A N 1
ATOM 2571 C CA . LYS A 1 322 ? -1.266 12.016 20.772 1.00 92.12 322 LYS A CA 1
ATOM 2572 C C . LYS A 1 322 ? 0.229 11.698 20.720 1.00 92.12 322 LYS A C 1
ATOM 2574 O O . LYS A 1 322 ? 0.878 12.046 19.737 1.00 92.12 322 LYS A O 1
ATOM 2579 N N . THR A 1 323 ? 0.743 10.953 21.700 1.00 93.00 323 THR A N 1
ATOM 2580 C CA . THR A 1 323 ? 2.158 10.552 21.757 1.00 93.00 323 THR A CA 1
ATOM 2581 C C . THR A 1 323 ? 2.570 9.721 20.540 1.00 93.00 323 THR A C 1
ATOM 2583 O O . THR A 1 323 ? 3.605 9.979 19.930 1.00 93.00 323 THR A O 1
ATOM 2586 N N . ASN A 1 324 ? 1.751 8.752 20.124 1.00 87.88 324 ASN A N 1
ATOM 2587 C CA . ASN A 1 324 ? 2.043 7.925 18.951 1.00 87.88 324 ASN A CA 1
ATOM 2588 C C . ASN A 1 324 ? 2.077 8.748 17.655 1.00 87.88 324 ASN A C 1
ATOM 2590 O O . ASN A 1 324 ? 2.939 8.525 16.800 1.00 87.88 324 ASN A O 1
ATOM 2594 N N . ASN A 1 325 ? 1.158 9.705 17.498 1.00 87.38 325 ASN A N 1
ATOM 2595 C CA . ASN A 1 325 ? 1.147 10.610 16.350 1.00 87.38 325 ASN A CA 1
ATOM 2596 C C . ASN A 1 325 ? 2.372 11.525 16.339 1.00 87.38 325 ASN A C 1
ATOM 2598 O O . ASN A 1 325 ? 2.999 11.682 15.293 1.00 87.38 325 ASN A O 1
ATOM 2602 N N . GLU A 1 326 ? 2.758 12.068 17.489 1.00 91.88 326 GLU A N 1
ATOM 2603 C CA . GLU A 1 326 ? 3.956 12.893 17.627 1.00 91.88 326 GLU A CA 1
ATOM 2604 C C . GLU A 1 326 ? 5.226 12.109 17.271 1.00 91.88 326 GLU A C 1
ATOM 2606 O O . GLU A 1 326 ? 5.993 12.518 16.397 1.00 91.88 326 GLU A O 1
ATOM 2611 N N . GLN A 1 327 ? 5.407 10.917 17.846 1.00 91.44 327 GLN A N 1
ATOM 2612 C CA . GLN A 1 327 ? 6.528 10.036 17.510 1.00 91.44 327 GLN A CA 1
ATOM 2613 C C . GLN A 1 327 ? 6.559 9.700 16.015 1.00 91.44 327 GLN A C 1
ATOM 2615 O O . GLN A 1 327 ? 7.626 9.668 15.394 1.00 91.44 327 GLN A O 1
ATOM 2620 N N . ARG A 1 328 ? 5.392 9.458 15.408 1.00 87.56 328 ARG A N 1
ATOM 2621 C CA . ARG A 1 328 ? 5.278 9.209 13.969 1.00 87.56 328 ARG A CA 1
ATOM 2622 C C . ARG A 1 328 ? 5.710 10.425 13.150 1.00 87.56 328 ARG A C 1
ATOM 2624 O O . ARG A 1 328 ? 6.465 10.248 12.194 1.00 87.56 328 ARG A O 1
ATOM 2631 N N . LEU A 1 329 ? 5.260 11.626 13.504 1.00 89.19 329 LEU A N 1
ATOM 2632 C CA . LEU A 1 329 ? 5.648 12.868 12.831 1.00 89.19 329 LEU A CA 1
ATOM 2633 C C . LEU A 1 329 ? 7.153 13.117 12.955 1.00 89.19 329 LEU A C 1
ATOM 2635 O O . LEU A 1 329 ? 7.803 13.403 11.952 1.00 89.19 329 LEU A O 1
ATOM 2639 N N . ASN A 1 330 ? 7.727 12.903 14.137 1.00 91.69 330 ASN A N 1
ATOM 2640 C CA . ASN A 1 330 ? 9.163 13.053 14.371 1.00 91.69 330 ASN A CA 1
ATOM 2641 C C . ASN A 1 330 ? 9.986 12.076 13.518 1.00 91.69 330 ASN A C 1
ATOM 2643 O O . ASN A 1 330 ? 10.972 12.472 12.899 1.00 91.69 330 ASN A O 1
ATOM 2647 N N . ARG A 1 331 ? 9.540 10.820 13.374 1.00 90.25 331 ARG A N 1
ATOM 2648 C CA . ARG A 1 331 ? 10.174 9.848 12.461 1.00 90.25 331 ARG A CA 1
ATOM 2649 C C . ARG A 1 331 ? 10.101 10.281 10.995 1.00 90.25 331 ARG A C 1
ATOM 2651 O O . ARG A 1 331 ? 11.037 10.016 10.245 1.00 90.25 331 ARG A O 1
ATOM 2658 N N . ILE A 1 332 ? 9.003 10.908 10.570 1.00 86.62 332 ILE A N 1
ATOM 2659 C CA . ILE A 1 332 ? 8.855 11.424 9.200 1.00 86.62 332 ILE A CA 1
ATOM 2660 C C . ILE A 1 332 ? 9.803 12.604 8.973 1.00 86.62 332 ILE A C 1
ATOM 2662 O O . ILE A 1 332 ? 10.536 12.594 7.987 1.00 86.62 332 ILE A O 1
ATOM 2666 N N . LYS A 1 333 ? 9.835 13.570 9.901 1.00 90.25 333 LYS A N 1
ATOM 2667 C CA . LYS A 1 333 ? 10.745 14.724 9.852 1.00 90.25 333 LYS A CA 1
ATOM 2668 C C . LYS A 1 333 ? 12.206 14.279 9.788 1.00 90.25 333 LYS A C 1
ATOM 2670 O O . LYS A 1 333 ? 12.927 14.720 8.902 1.00 90.25 333 LYS A O 1
ATOM 2675 N N . LYS A 1 334 ? 12.606 13.330 10.644 1.00 90.62 334 LYS A N 1
ATOM 2676 C CA . LYS A 1 334 ? 13.961 12.762 10.639 1.00 90.62 334 LYS A CA 1
ATOM 2677 C C . LYS A 1 334 ? 14.320 12.150 9.282 1.00 90.62 334 LYS A C 1
ATOM 2679 O O . LYS A 1 334 ? 15.328 12.515 8.702 1.00 90.62 334 LYS A O 1
ATOM 2684 N N . LYS A 1 335 ? 13.448 11.309 8.713 1.00 84.81 335 LYS A N 1
ATOM 2685 C CA . LYS A 1 335 ? 13.682 10.709 7.385 1.00 84.81 335 LYS A CA 1
ATOM 2686 C C . LYS A 1 335 ? 13.767 11.738 6.256 1.00 84.81 335 LYS A C 1
ATOM 2688 O O . LYS A 1 335 ? 14.488 11.513 5.289 1.00 84.81 335 LYS A O 1
ATOM 2693 N N . ALA A 1 336 ? 12.995 12.822 6.333 1.00 82.19 336 ALA A N 1
ATOM 2694 C CA . ALA A 1 336 ? 13.066 13.903 5.355 1.00 82.19 336 ALA A CA 1
ATOM 2695 C C . ALA A 1 336 ? 14.405 14.649 5.450 1.00 82.19 336 ALA A C 1
ATOM 2697 O O . ALA A 1 336 ? 15.026 14.893 4.417 1.00 82.19 336 ALA A O 1
ATOM 2698 N N . LEU A 1 337 ? 14.866 14.926 6.673 1.00 86.44 337 LEU A N 1
ATOM 2699 C CA . LEU A 1 337 ? 16.165 15.541 6.937 1.00 86.44 337 LEU A CA 1
ATOM 2700 C C . LEU A 1 337 ? 17.320 14.645 6.471 1.00 86.44 337 LEU A C 1
ATOM 2702 O O . LEU A 1 337 ? 18.177 15.102 5.724 1.00 86.44 337 LEU A O 1
ATOM 2706 N N . ASP A 1 338 ? 17.290 13.354 6.809 1.00 82.50 338 ASP A N 1
ATOM 2707 C CA . ASP A 1 338 ? 18.296 12.377 6.368 1.00 82.50 338 ASP A CA 1
ATOM 2708 C C . ASP A 1 338 ? 18.381 12.331 4.831 1.00 82.50 338 ASP A C 1
ATOM 2710 O O . ASP A 1 338 ? 19.466 12.283 4.254 1.00 82.50 338 ASP A O 1
ATOM 2714 N N . ARG A 1 339 ? 17.231 12.408 4.146 1.00 75.50 339 ARG A N 1
ATOM 2715 C CA . ARG A 1 339 ? 17.179 12.461 2.680 1.00 75.50 339 ARG A CA 1
ATOM 2716 C C . ARG A 1 339 ? 17.782 13.754 2.130 1.00 75.50 339 ARG A C 1
ATOM 2718 O O . ARG A 1 339 ? 18.531 13.684 1.161 1.00 75.50 339 ARG A O 1
ATOM 2725 N N . GLN A 1 340 ? 17.481 14.910 2.719 1.00 76.62 340 GLN A N 1
ATOM 2726 C CA . GLN A 1 340 ? 18.086 16.185 2.310 1.00 76.62 340 GLN A CA 1
ATOM 2727 C C . GLN A 1 340 ? 19.603 16.175 2.507 1.00 76.62 340 GLN A C 1
ATOM 2729 O O . GLN A 1 340 ? 20.332 16.539 1.590 1.00 76.62 340 GLN A O 1
ATOM 2734 N N . ASN A 1 341 ? 20.075 15.681 3.651 1.00 76.50 341 ASN A N 1
ATOM 2735 C CA . ASN A 1 341 ? 21.501 15.570 3.944 1.00 76.50 341 ASN A CA 1
ATOM 2736 C C . ASN A 1 341 ? 22.203 14.607 2.980 1.00 76.50 341 ASN A C 1
ATOM 2738 O O . ASN A 1 341 ? 23.290 14.915 2.510 1.00 76.50 341 ASN A O 1
ATOM 2742 N N . SER A 1 342 ? 21.565 13.488 2.612 1.00 69.06 342 SER A N 1
ATOM 2743 C CA . SER A 1 342 ? 22.127 12.574 1.608 1.00 69.06 342 SER A CA 1
ATOM 2744 C C . SER A 1 342 ? 22.251 13.209 0.220 1.00 69.06 342 SER A C 1
ATOM 2746 O O . SER A 1 342 ? 23.220 12.938 -0.474 1.00 69.06 342 SER A O 1
ATOM 2748 N N . ILE A 1 343 ? 21.305 14.073 -0.170 1.00 69.31 343 ILE A N 1
ATOM 2749 C CA . ILE A 1 343 ? 21.343 14.778 -1.460 1.00 69.31 343 ILE A CA 1
ATOM 2750 C C . ILE A 1 343 ? 22.462 15.828 -1.464 1.00 69.31 343 ILE A C 1
ATOM 2752 O O . ILE A 1 343 ? 23.211 15.893 -2.433 1.00 69.31 343 ILE A O 1
ATOM 2756 N N . LYS A 1 344 ? 22.613 16.594 -0.374 1.00 66.44 344 LYS A N 1
ATOM 2757 C CA . LYS A 1 344 ? 23.718 17.555 -0.211 1.00 66.44 344 LYS A CA 1
ATOM 2758 C C . LYS A 1 344 ? 25.081 16.860 -0.229 1.00 66.44 344 LYS A C 1
ATOM 2760 O O . LYS A 1 344 ? 25.941 17.218 -1.014 1.00 66.44 344 LYS A O 1
ATOM 2765 N N . ALA A 1 345 ? 25.236 15.773 0.526 1.00 63.38 345 ALA A N 1
ATOM 2766 C CA . ALA A 1 345 ? 26.479 15.004 0.525 1.00 63.38 345 ALA A CA 1
ATOM 2767 C C . ALA A 1 345 ? 26.839 14.458 -0.870 1.00 63.38 345 ALA A C 1
ATOM 2769 O O . ALA A 1 345 ? 28.013 14.358 -1.203 1.00 63.38 345 ALA A O 1
ATOM 2770 N N . THR A 1 346 ? 25.852 14.113 -1.707 1.00 58.09 346 THR A N 1
ATOM 2771 C CA . THR A 1 346 ? 26.122 13.703 -3.095 1.00 58.09 346 THR A CA 1
ATOM 2772 C C . THR A 1 346 ? 26.451 14.859 -4.041 1.00 58.09 346 THR A C 1
ATOM 2774 O O . THR A 1 346 ? 27.133 14.599 -5.027 1.00 58.09 346 THR A O 1
ATOM 2777 N N . SER A 1 347 ? 26.002 16.096 -3.775 1.00 56.44 347 SER A N 1
ATOM 2778 C CA . SER A 1 347 ? 26.450 17.263 -4.555 1.00 56.44 347 SER A CA 1
ATOM 2779 C C . SER A 1 347 ? 27.869 17.667 -4.173 1.00 56.44 347 SER A C 1
ATOM 2781 O O . SER A 1 347 ? 28.693 17.860 -5.054 1.00 56.44 347 SER A O 1
ATOM 2783 N N . ASP A 1 348 ? 28.193 17.663 -2.879 1.00 53.69 348 ASP A N 1
ATOM 2784 C CA . ASP A 1 348 ? 29.510 18.090 -2.387 1.00 53.69 348 ASP A CA 1
ATOM 2785 C C . ASP A 1 348 ? 30.644 17.150 -2.849 1.00 53.69 348 ASP A C 1
ATOM 2787 O O . ASP A 1 348 ? 31.784 17.568 -3.025 1.00 53.69 348 ASP A O 1
ATOM 2791 N N . VAL A 1 349 ? 30.338 15.868 -3.094 1.00 56.38 349 VAL A N 1
ATOM 2792 C CA . VAL A 1 349 ? 31.290 14.902 -3.677 1.00 56.38 349 VAL A CA 1
ATOM 2793 C C . VAL A 1 349 ? 31.461 15.096 -5.190 1.00 56.38 349 VAL A C 1
ATOM 2795 O O . VAL A 1 349 ? 32.509 14.740 -5.722 1.00 56.38 349 VAL A O 1
ATOM 2798 N N . ALA A 1 350 ? 30.471 15.658 -5.893 1.00 52.53 350 ALA A N 1
ATOM 2799 C CA . ALA A 1 350 ? 30.592 15.978 -7.318 1.00 52.53 350 ALA A CA 1
ATOM 2800 C C . ALA A 1 350 ? 31.473 17.218 -7.567 1.00 52.53 350 ALA A C 1
ATOM 2802 O O . ALA A 1 350 ? 32.118 17.293 -8.609 1.00 52.53 350 ALA A O 1
ATOM 2803 N N . ASP A 1 351 ? 31.557 18.125 -6.588 1.00 50.38 351 ASP A N 1
ATOM 2804 C CA . ASP A 1 351 ? 32.428 19.310 -6.618 1.00 50.38 351 ASP A CA 1
ATOM 2805 C C . ASP A 1 351 ? 33.865 19.022 -6.132 1.00 50.38 351 ASP A C 1
ATOM 2807 O O . ASP A 1 351 ? 34.756 19.868 -6.242 1.00 50.38 351 ASP A O 1
ATOM 2811 N N . TYR A 1 352 ? 34.132 17.818 -5.614 1.00 50.88 352 TYR A N 1
ATOM 2812 C CA . TYR A 1 352 ? 35.475 17.412 -5.208 1.00 50.88 352 TYR A CA 1
ATOM 2813 C C . TYR A 1 352 ? 36.293 16.963 -6.427 1.00 50.88 352 TYR A C 1
ATOM 2815 O O . TYR A 1 352 ? 36.198 15.817 -6.867 1.00 50.88 352 TYR A O 1
ATOM 2823 N N . ASN A 1 353 ? 37.128 17.860 -6.958 1.00 47.97 353 ASN A N 1
ATOM 2824 C CA . ASN A 1 353 ? 38.121 17.540 -7.982 1.00 47.97 353 ASN A CA 1
ATOM 2825 C C . ASN A 1 353 ? 39.500 17.313 -7.321 1.00 47.97 353 ASN A C 1
ATOM 2827 O O . ASN A 1 353 ? 40.137 18.285 -6.898 1.00 47.97 353 ASN A O 1
ATOM 2831 N N . PRO A 1 354 ? 39.996 16.067 -7.191 1.00 42.69 354 PRO A N 1
ATOM 2832 C CA . PRO A 1 354 ? 41.312 15.825 -6.618 1.00 42.69 354 PRO A CA 1
ATOM 2833 C C . PRO A 1 354 ? 42.392 16.321 -7.590 1.00 42.69 354 PRO A C 1
ATOM 2835 O O . PRO A 1 354 ? 42.620 15.711 -8.631 1.00 42.69 354 PRO A O 1
ATOM 2838 N N . GLY A 1 355 ? 43.056 17.430 -7.243 1.00 50.72 355 GLY A N 1
ATOM 2839 C CA . GLY A 1 355 ? 44.186 17.993 -7.997 1.00 50.72 355 GLY A CA 1
ATOM 2840 C C . GLY A 1 355 ? 43.978 19.389 -8.597 1.00 50.72 355 GLY A C 1
ATOM 2841 O O . GLY A 1 355 ? 44.878 19.883 -9.270 1.00 50.72 355 GLY A O 1
ATOM 2842 N N . GLY A 1 356 ? 42.844 20.052 -8.353 1.00 43.56 356 GLY A N 1
ATOM 2843 C CA . GLY A 1 356 ? 42.633 21.441 -8.774 1.00 43.56 356 GLY A CA 1
ATOM 2844 C C . GLY A 1 356 ? 43.394 22.439 -7.899 1.00 43.56 356 GLY A C 1
ATOM 2845 O O . GLY A 1 356 ? 42.810 23.031 -6.996 1.00 43.56 356 GLY A O 1
ATOM 2846 N N . PHE A 1 357 ? 44.692 22.622 -8.140 1.00 42.75 357 PHE A N 1
ATOM 2847 C CA . PHE A 1 357 ? 45.405 23.800 -7.648 1.00 42.75 357 PHE A CA 1
ATOM 2848 C C . PHE A 1 357 ? 45.010 24.999 -8.514 1.00 42.75 357 PHE A C 1
ATOM 2850 O O . PHE A 1 357 ? 45.268 25.008 -9.717 1.00 42.75 357 PHE A O 1
ATOM 2857 N N . ASN A 1 358 ? 44.361 25.989 -7.896 1.00 42.56 358 ASN A N 1
ATOM 2858 C CA . ASN A 1 358 ? 44.199 27.315 -8.482 1.00 42.56 358 ASN A CA 1
ATOM 2859 C C . ASN A 1 358 ? 45.595 27.937 -8.625 1.00 42.56 358 ASN A C 1
ATOM 2861 O O . ASN A 1 358 ? 46.262 28.156 -7.610 1.00 42.56 358 ASN A O 1
ATOM 2865 N N . TYR A 1 359 ? 46.019 28.172 -9.866 1.00 43.03 359 TYR A N 1
ATOM 2866 C CA . TYR A 1 359 ? 47.109 29.091 -10.193 1.00 43.03 359 TYR A CA 1
ATOM 2867 C C . TYR A 1 359 ? 46.549 30.485 -10.444 1.00 43.03 359 TYR A C 1
ATOM 2869 O O . TYR A 1 359 ? 45.463 30.565 -11.067 1.00 43.03 359 TYR A O 1
#

Mean predicted aligned error: 15.03 Å

pLDDT: mean 77.58, std 21.43, range [26.64, 97.31]